Protein AF-A0A662TWE5-F1 (afdb_monomer_lite)

Foldseek 3Di:
DDDDDDPDPPPPVVVVVVVVVVVVVVVVVVVVVVVVVVVVVVVLVVLQVVLCVLCVVQQHRLVLLLVLLVLLLPADPDDDDPLADDPVNVVVLVVQLVPDPDPVSNVVSVNVNSNNSNSPSLVVNQVRLLSTPLPRHDQRDPPDLSSQLVNQQSVVCVVVVGGDSLSNVVSSDVDHPPDDDDWDFDDDPPLVVVVVVCCVVPVDDDPVRSVVVCVVVVRTDD

Sequence (222 aa):
MERNMDMGEEVDIEKVAKEVAELEATIQRMQKLIEKREQLMNKIKEAEEKAKQSFKEAGIDVDEIAEYLESIKKMPATVMMPNKASEEMMNLLSEAVNKAVDAEVSKFFRDIMECITRNEHINKIVEVFNQADLNRVEKLPESSEKYVMINKLVQRAKAHDYLTREDVELAIHVKAPTKKVAKRVRRSTGGVAMVRQLLKERGSITYEEVIDELVANDIAED

Structure (mmCIF, N/CA/C/O backbone):
data_AF-A0A662TWE5-F1
#
_entry.id   AF-A0A662TWE5-F1
#
loop_
_atom_site.group_PDB
_atom_site.id
_atom_site.type_symbol
_atom_site.label_atom_id
_atom_site.label_alt_id
_atom_site.label_comp_id
_atom_site.label_asym_id
_atom_site.label_entity_id
_atom_site.label_seq_id
_atom_site.pdbx_PDB_ins_code
_atom_site.Cartn_x
_atom_site.Cartn_y
_atom_site.Cartn_z
_atom_site.occupancy
_atom_site.B_iso_or_equiv
_atom_site.auth_seq_id
_atom_site.auth_comp_id
_atom_site.auth_asym_id
_atom_site.auth_atom_id
_atom_site.pdbx_PDB_model_num
ATOM 1 N N . MET A 1 1 ? 80.356 -10.356 -6.727 1.00 50.97 1 MET A N 1
ATOM 2 C CA . MET A 1 1 ? 79.395 -9.397 -6.145 1.00 50.97 1 MET A CA 1
ATOM 3 C C . MET A 1 1 ? 78.950 -8.496 -7.273 1.00 50.97 1 MET A C 1
ATOM 5 O O . MET A 1 1 ? 79.842 -7.931 -7.874 1.00 50.97 1 MET A O 1
ATOM 9 N N . GLU A 1 2 ? 77.645 -8.456 -7.555 1.00 42.09 2 GLU A N 1
ATOM 10 C CA . GLU A 1 2 ? 76.870 -7.464 -8.346 1.00 42.09 2 GLU A CA 1
ATOM 11 C C . GLU A 1 2 ? 75.591 -8.201 -8.792 1.00 42.09 2 GLU A C 1
ATOM 13 O O . GLU A 1 2 ? 75.614 -8.993 -9.723 1.00 42.09 2 GLU A O 1
ATOM 18 N N . ARG A 1 3 ? 74.626 -8.393 -7.883 1.00 46.97 3 ARG A N 1
ATOM 19 C CA . ARG A 1 3 ? 73.446 -7.543 -7.622 1.00 46.97 3 ARG A CA 1
ATOM 20 C C . ARG A 1 3 ? 72.601 -7.268 -8.871 1.00 46.97 3 ARG A C 1
ATOM 22 O O . ARG A 1 3 ? 72.882 -6.346 -9.621 1.00 46.97 3 ARG A O 1
ATOM 29 N N . ASN A 1 4 ? 71.541 -8.074 -8.984 1.00 56.56 4 ASN A N 1
ATOM 30 C CA . ASN A 1 4 ? 70.172 -7.721 -9.363 1.00 56.56 4 ASN A CA 1
ATOM 31 C C . ASN A 1 4 ? 70.005 -6.341 -10.012 1.00 56.56 4 ASN A C 1
ATOM 33 O O . ASN A 1 4 ? 69.965 -5.333 -9.307 1.00 56.56 4 ASN A O 1
ATOM 37 N N . MET A 1 5 ? 69.785 -6.329 -11.324 1.00 50.09 5 MET A N 1
ATOM 38 C CA . MET A 1 5 ? 68.969 -5.299 -11.956 1.00 50.09 5 MET A CA 1
ATOM 39 C C . MET A 1 5 ? 67.638 -5.936 -12.342 1.00 50.09 5 MET A C 1
ATOM 41 O O . MET A 1 5 ? 67.539 -6.703 -13.293 1.00 50.09 5 MET A O 1
ATOM 45 N N . ASP A 1 6 ? 66.689 -5.706 -11.442 1.00 55.41 6 ASP A N 1
ATOM 46 C CA . ASP A 1 6 ? 65.271 -5.445 -11.672 1.00 55.41 6 ASP A CA 1
ATOM 47 C C . ASP A 1 6 ? 64.819 -5.588 -13.138 1.00 55.41 6 ASP A C 1
ATOM 49 O O . ASP A 1 6 ? 64.948 -4.670 -13.950 1.00 55.41 6 ASP A O 1
ATOM 53 N N . MET A 1 7 ? 64.290 -6.766 -13.476 1.00 47.91 7 MET A N 1
ATOM 54 C CA . MET A 1 7 ? 63.456 -6.948 -14.661 1.00 47.91 7 MET A CA 1
ATOM 55 C C . MET A 1 7 ? 62.122 -6.281 -14.339 1.00 47.91 7 MET A C 1
ATOM 57 O O . MET A 1 7 ? 61.221 -6.925 -13.801 1.00 47.91 7 MET A O 1
ATOM 61 N N . GLY A 1 8 ? 62.027 -4.978 -14.610 1.00 48.97 8 GLY A N 1
ATOM 62 C CA . GLY A 1 8 ? 60.737 -4.309 -14.683 1.00 48.97 8 GLY A CA 1
ATOM 63 C C . GLY A 1 8 ? 59.836 -5.136 -15.593 1.00 48.97 8 GLY A C 1
ATOM 64 O O . GLY A 1 8 ? 60.254 -5.493 -16.693 1.00 48.97 8 GLY A O 1
ATOM 65 N N . GLU A 1 9 ? 58.658 -5.515 -15.096 1.00 54.53 9 GLU A N 1
ATOM 66 C CA . GLU A 1 9 ? 57.655 -6.233 -15.877 1.00 54.53 9 GLU A CA 1
ATOM 67 C C . GLU A 1 9 ? 57.491 -5.519 -17.225 1.00 54.53 9 GLU A C 1
ATOM 69 O O . GLU A 1 9 ? 57.008 -4.386 -17.278 1.00 54.53 9 GLU A O 1
ATOM 74 N N . GLU A 1 10 ? 57.938 -6.151 -18.316 1.00 55.34 10 GLU A N 1
ATOM 75 C CA . GLU A 1 10 ? 57.604 -5.704 -19.663 1.00 55.34 10 GLU A CA 1
ATOM 76 C C . GLU A 1 10 ? 56.094 -5.861 -19.800 1.00 55.34 10 GLU A C 1
ATOM 78 O O . GLU A 1 10 ? 55.563 -6.944 -20.053 1.00 55.34 10 GLU A O 1
ATOM 83 N N . VAL A 1 11 ? 55.393 -4.761 -19.539 1.00 61.12 11 VAL A N 1
ATOM 84 C CA . VAL A 1 11 ? 53.964 -4.638 -19.761 1.00 61.12 11 VAL A CA 1
ATOM 85 C C . VAL A 1 11 ? 53.731 -4.915 -21.238 1.00 61.12 11 VAL A C 1
ATOM 87 O O . VAL A 1 11 ? 54.124 -4.135 -22.104 1.00 61.12 11 VAL A O 1
ATOM 90 N N . ASP A 1 12 ? 53.119 -6.059 -21.513 1.00 76.62 12 ASP A N 1
ATOM 91 C CA . ASP A 1 12 ? 52.764 -6.507 -22.850 1.00 76.62 12 ASP A CA 1
ATOM 92 C C . ASP A 1 12 ? 51.698 -5.551 -23.414 1.00 76.62 12 ASP A C 1
ATOM 94 O O . ASP A 1 12 ? 50.498 -5.695 -23.164 1.00 76.62 12 ASP A O 1
ATOM 98 N N . ILE A 1 13 ? 52.160 -4.504 -24.109 1.00 75.75 13 ILE A N 1
ATOM 99 C CA . ILE A 1 13 ? 51.352 -3.376 -24.607 1.00 75.75 13 ILE A CA 1
ATOM 100 C C . ILE A 1 13 ? 50.151 -3.878 -25.418 1.00 75.75 13 ILE A C 1
ATOM 102 O O . ILE A 1 13 ? 49.080 -3.274 -25.387 1.00 75.75 13 ILE A O 1
ATOM 106 N N . GLU A 1 14 ? 50.301 -5.005 -26.114 1.00 73.81 14 GLU A N 1
ATOM 107 C CA . GLU A 1 14 ? 49.251 -5.598 -26.936 1.00 73.81 14 GLU A CA 1
ATOM 108 C C . GLU A 1 14 ? 48.152 -6.272 -26.097 1.00 73.81 14 GLU A C 1
ATOM 110 O O . GLU A 1 14 ? 46.972 -6.205 -26.455 1.00 73.81 14 GLU A O 1
ATOM 115 N N . LYS A 1 15 ? 48.504 -6.868 -24.949 1.00 80.50 15 LYS A N 1
ATOM 116 C CA . LYS A 1 15 ? 47.518 -7.361 -23.972 1.00 80.50 15 LYS A CA 1
ATOM 117 C C . LYS A 1 15 ? 46.787 -6.207 -23.303 1.00 80.50 15 LYS A C 1
ATOM 119 O O . LYS A 1 15 ? 45.561 -6.228 -23.265 1.00 80.50 15 LYS A O 1
ATOM 124 N N . VAL A 1 16 ? 47.511 -5.168 -22.885 1.00 80.31 16 VAL A N 1
ATOM 125 C CA . VAL A 1 16 ? 46.898 -3.972 -22.286 1.00 80.31 16 VAL A CA 1
ATOM 126 C C . VAL A 1 16 ? 45.957 -3.280 -23.273 1.00 80.31 16 VAL A C 1
ATOM 128 O O . VAL A 1 16 ? 44.850 -2.906 -22.903 1.00 80.31 16 VAL A O 1
ATOM 131 N N . ALA A 1 17 ? 46.330 -3.161 -24.550 1.00 82.19 17 ALA A N 1
ATOM 132 C CA . ALA A 1 17 ? 45.463 -2.573 -25.572 1.00 82.19 17 ALA A CA 1
ATOM 133 C C . ALA A 1 17 ? 44.178 -3.389 -25.808 1.00 82.19 17 ALA A C 1
ATOM 135 O O . ALA A 1 17 ? 43.106 -2.807 -25.989 1.00 82.19 17 ALA A O 1
ATOM 136 N N . LYS A 1 18 ? 44.257 -4.727 -25.776 1.00 86.06 18 LYS A N 1
ATOM 137 C CA . LYS A 1 18 ? 43.073 -5.600 -25.860 1.00 86.06 18 LYS A CA 1
ATOM 138 C C . LYS A 1 18 ? 42.175 -5.454 -24.637 1.00 86.06 18 LYS A C 1
ATOM 140 O O . LYS A 1 18 ? 40.970 -5.288 -24.801 1.00 86.06 18 LYS A O 1
ATOM 145 N N . GLU A 1 19 ? 42.752 -5.444 -23.439 1.00 84.25 19 GLU A N 1
ATOM 146 C CA . GLU A 1 19 ? 42.008 -5.239 -22.193 1.00 84.25 19 GLU A CA 1
ATOM 147 C C . GLU A 1 19 ? 41.318 -3.865 -22.162 1.00 84.25 19 GLU A C 1
ATOM 149 O O . GLU A 1 19 ? 40.150 -3.770 -21.788 1.00 84.25 19 GLU A O 1
ATOM 154 N N . VAL A 1 20 ? 41.981 -2.804 -22.637 1.00 87.00 20 VAL A N 1
ATOM 155 C CA . VAL A 1 20 ? 41.376 -1.467 -22.773 1.00 87.00 20 VAL A CA 1
ATOM 156 C C . VAL A 1 20 ? 40.206 -1.483 -23.761 1.00 87.00 20 VAL A C 1
ATOM 158 O O . VAL A 1 20 ? 39.136 -0.973 -23.434 1.00 87.00 20 VAL A O 1
ATOM 161 N N . ALA A 1 21 ? 40.349 -2.119 -24.927 1.00 87.25 21 ALA A N 1
ATOM 162 C CA . ALA A 1 21 ? 39.264 -2.222 -25.908 1.00 87.25 21 ALA A CA 1
ATOM 163 C C . ALA A 1 21 ? 38.057 -3.026 -25.377 1.00 87.25 21 ALA A C 1
ATOM 165 O O . ALA A 1 21 ? 36.900 -2.681 -25.636 1.00 87.25 21 ALA A O 1
ATOM 166 N N . GLU A 1 22 ? 38.304 -4.086 -24.605 1.00 88.69 22 GLU A N 1
ATOM 167 C CA . GLU A 1 22 ? 37.257 -4.866 -23.937 1.00 88.69 22 GLU A CA 1
ATOM 168 C C . GLU A 1 22 ? 36.546 -4.059 -22.840 1.00 88.69 22 GLU A C 1
ATOM 170 O O . GLU A 1 22 ? 35.312 -4.106 -22.730 1.00 88.69 22 GLU A O 1
ATOM 175 N N . LEU A 1 23 ? 37.293 -3.271 -22.062 1.00 89.81 23 LEU A N 1
ATOM 176 C CA . LEU A 1 23 ? 36.740 -2.353 -21.065 1.00 89.81 23 LEU A CA 1
ATOM 177 C C . LEU A 1 23 ? 35.893 -1.257 -21.722 1.00 89.81 23 LEU A C 1
ATOM 179 O O . LEU A 1 23 ? 34.769 -1.020 -21.281 1.00 89.81 23 LEU A O 1
ATOM 183 N N . GLU A 1 24 ? 36.357 -0.647 -22.811 1.00 90.62 24 GLU A N 1
ATOM 184 C CA . GLU A 1 24 ? 35.599 0.353 -23.574 1.00 90.62 24 GLU A CA 1
ATOM 185 C C . GLU A 1 24 ? 34.299 -0.224 -24.148 1.00 90.62 24 GLU A C 1
ATOM 187 O O . GLU A 1 24 ? 33.228 0.377 -24.012 1.00 90.62 24 GLU A O 1
ATOM 192 N N . ALA A 1 25 ? 34.348 -1.430 -24.724 1.00 91.69 25 ALA A N 1
ATOM 193 C CA . ALA A 1 25 ? 33.156 -2.123 -25.207 1.00 91.69 25 ALA A CA 1
ATOM 194 C C . ALA A 1 25 ? 32.169 -2.426 -24.067 1.00 91.69 25 ALA A C 1
ATOM 196 O O . ALA A 1 25 ? 30.949 -2.324 -24.241 1.00 91.69 25 ALA A O 1
ATOM 197 N N . THR A 1 26 ? 32.682 -2.772 -22.886 1.00 91.50 26 THR A N 1
ATOM 198 C CA . THR A 1 26 ? 31.867 -3.003 -21.690 1.00 91.50 26 THR A CA 1
ATOM 199 C C . THR A 1 26 ? 31.227 -1.703 -21.202 1.00 91.50 26 THR A C 1
ATOM 201 O O . THR A 1 26 ? 30.025 -1.688 -20.938 1.00 91.50 26 THR A O 1
ATOM 204 N N . ILE A 1 27 ? 31.969 -0.593 -21.172 1.00 92.12 27 ILE A N 1
ATOM 205 C CA . ILE A 1 27 ? 31.454 0.738 -20.817 1.00 92.12 27 ILE A CA 1
ATOM 206 C C . ILE A 1 27 ? 30.328 1.154 -21.769 1.00 92.12 27 ILE A C 1
ATOM 208 O O . ILE A 1 27 ? 29.260 1.552 -21.307 1.00 92.12 27 ILE A O 1
ATOM 212 N N . GLN A 1 28 ? 30.495 0.981 -23.083 1.00 92.75 28 GLN A N 1
ATOM 213 C CA . GLN A 1 28 ? 29.437 1.284 -24.057 1.00 92.75 28 GLN A CA 1
ATOM 214 C C . GLN A 1 28 ? 28.182 0.422 -23.852 1.00 92.75 28 GLN A C 1
ATOM 216 O O . GLN A 1 28 ? 27.054 0.902 -23.998 1.00 92.75 28 GLN A O 1
ATOM 221 N N . ARG A 1 29 ? 28.344 -0.861 -23.496 1.00 92.81 29 ARG A N 1
ATOM 222 C CA . ARG A 1 29 ? 27.208 -1.727 -23.134 1.00 92.81 29 ARG A CA 1
ATOM 223 C C . ARG A 1 29 ? 26.514 -1.227 -21.868 1.00 92.81 29 ARG A C 1
ATOM 225 O O . ARG A 1 29 ? 25.286 -1.182 -21.850 1.00 92.81 29 ARG A O 1
ATOM 232 N N . MET A 1 30 ? 27.269 -0.822 -20.844 1.00 92.88 30 MET A N 1
ATOM 233 C CA . MET A 1 30 ? 26.706 -0.257 -19.614 1.00 92.88 30 MET A CA 1
ATOM 234 C C . MET A 1 30 ? 25.960 1.055 -19.880 1.00 92.88 30 MET A C 1
ATOM 236 O O . MET A 1 30 ? 24.846 1.213 -19.393 1.00 92.88 30 MET A O 1
ATOM 240 N N . GLN A 1 31 ? 26.501 1.951 -20.709 1.00 92.94 31 GLN A N 1
ATOM 241 C CA . GLN A 1 31 ? 25.833 3.199 -21.101 1.00 92.94 31 GLN A CA 1
ATOM 242 C C . GLN A 1 31 ? 24.482 2.933 -21.776 1.00 92.94 31 GLN A C 1
ATOM 244 O O . GLN A 1 31 ? 23.466 3.480 -21.355 1.00 92.94 31 GLN A O 1
ATOM 249 N N . LYS A 1 32 ? 24.425 1.994 -22.730 1.00 94.00 32 LYS A N 1
ATOM 250 C CA . LYS A 1 32 ? 23.156 1.584 -23.362 1.00 94.00 32 LYS A CA 1
ATOM 251 C C . LYS A 1 32 ? 22.157 0.990 -22.366 1.00 94.00 32 LYS A C 1
ATOM 253 O O . LYS A 1 32 ? 20.949 1.128 -22.551 1.00 94.00 32 LYS A O 1
ATOM 258 N N . LEU A 1 33 ? 22.628 0.287 -21.335 1.00 92.31 33 LEU A N 1
ATOM 259 C CA . LEU A 1 33 ? 21.761 -0.237 -20.274 1.00 92.31 33 LEU A CA 1
ATOM 260 C C . LEU A 1 33 ? 21.233 0.879 -19.367 1.00 92.31 33 LEU A C 1
ATOM 262 O O . LEU A 1 33 ? 20.071 0.818 -18.969 1.00 92.31 33 LEU A O 1
ATOM 266 N N . ILE A 1 34 ? 22.046 1.896 -19.077 1.00 91.94 34 ILE A N 1
ATOM 267 C CA . ILE A 1 34 ? 21.636 3.075 -18.305 1.00 91.94 34 ILE A CA 1
ATOM 268 C C . ILE A 1 34 ? 20.558 3.854 -19.064 1.00 91.94 34 ILE A C 1
ATOM 270 O O . ILE A 1 34 ? 19.487 4.077 -18.508 1.00 91.94 34 ILE A O 1
ATOM 274 N N . GLU A 1 35 ? 20.767 4.152 -20.347 1.00 93.12 35 GLU A N 1
ATOM 275 C CA . GLU A 1 35 ? 19.765 4.832 -21.184 1.00 93.12 35 GLU A CA 1
ATOM 276 C C . GLU A 1 35 ? 18.445 4.050 -21.241 1.00 93.12 35 GLU A C 1
ATOM 278 O O . GLU A 1 35 ? 17.361 4.606 -21.057 1.00 93.12 35 GLU A O 1
ATOM 283 N N . LYS A 1 36 ? 18.515 2.725 -21.436 1.00 91.50 36 LYS A N 1
ATOM 284 C CA . LYS A 1 36 ? 17.323 1.863 -21.403 1.00 91.50 36 LYS A CA 1
ATOM 285 C C . LYS A 1 36 ? 16.629 1.898 -20.044 1.00 91.50 36 LYS A C 1
ATOM 287 O O . LYS A 1 36 ? 15.400 1.911 -19.992 1.00 91.50 36 LYS A O 1
ATOM 292 N N . ARG A 1 37 ? 17.390 1.908 -18.947 1.00 89.75 37 ARG A N 1
ATOM 293 C CA . ARG A 1 37 ? 16.842 2.011 -17.591 1.00 89.75 37 ARG A CA 1
ATOM 294 C C . ARG A 1 37 ? 16.129 3.346 -17.391 1.00 89.75 37 ARG A C 1
ATOM 296 O O . ARG A 1 37 ? 15.025 3.344 -16.860 1.00 89.75 37 ARG A O 1
ATOM 303 N N . GLU A 1 38 ? 16.706 4.457 -17.835 1.00 92.69 38 GLU A N 1
ATOM 304 C CA . GLU A 1 38 ? 16.078 5.782 -17.752 1.00 92.69 38 GLU A CA 1
ATOM 305 C C . GLU A 1 38 ? 14.777 5.853 -18.555 1.00 92.69 38 GLU A C 1
ATOM 307 O O . GLU A 1 38 ? 13.752 6.304 -18.042 1.00 92.69 38 GLU A O 1
ATOM 312 N N . GLN A 1 39 ? 14.768 5.316 -19.778 1.00 92.12 39 GLN A N 1
ATOM 313 C CA . GLN A 1 39 ? 13.553 5.229 -20.593 1.00 92.12 39 GLN A CA 1
ATOM 314 C C . GLN A 1 39 ? 12.455 4.405 -19.912 1.00 92.12 39 GLN A C 1
ATOM 316 O O . GLN A 1 39 ? 11.285 4.789 -19.936 1.00 92.12 39 GLN A O 1
ATOM 321 N N . LEU A 1 40 ? 12.813 3.276 -19.294 1.00 89.38 40 LEU A N 1
ATOM 322 C CA . LEU A 1 40 ? 11.866 2.459 -18.534 1.00 89.38 40 LEU A CA 1
ATOM 323 C C . LEU A 1 40 ? 11.346 3.199 -17.298 1.00 89.38 40 LEU A C 1
ATOM 325 O O . LEU A 1 40 ? 10.149 3.148 -17.033 1.00 89.38 40 LEU A O 1
ATOM 329 N N . MET A 1 41 ? 12.206 3.925 -16.581 1.00 88.31 41 MET A N 1
ATOM 330 C CA . MET A 1 41 ? 11.799 4.729 -15.426 1.00 88.31 41 MET A CA 1
ATOM 331 C C . MET A 1 41 ? 10.797 5.818 -15.812 1.00 88.31 41 MET A C 1
ATOM 333 O O . MET A 1 41 ? 9.812 6.004 -15.102 1.00 88.31 41 MET A O 1
ATOM 337 N N . ASN A 1 42 ? 10.997 6.498 -16.943 1.00 91.44 42 ASN A N 1
ATOM 338 C CA . ASN A 1 42 ? 10.050 7.506 -17.423 1.00 91.44 42 ASN A CA 1
ATOM 339 C C . ASN A 1 42 ? 8.699 6.881 -17.791 1.00 91.44 42 ASN A C 1
ATOM 341 O O . ASN A 1 42 ? 7.663 7.376 -17.359 1.00 91.44 42 ASN A O 1
ATOM 345 N N . LYS A 1 43 ? 8.701 5.733 -18.481 1.00 91.06 43 LYS A N 1
ATOM 346 C CA . LYS A 1 43 ? 7.464 4.993 -18.787 1.00 91.06 43 LYS A CA 1
ATOM 347 C C . LYS A 1 43 ? 6.716 4.544 -17.531 1.00 91.06 43 LYS A C 1
ATOM 349 O O . LYS A 1 43 ? 5.491 4.593 -17.507 1.00 91.06 43 LYS A O 1
ATOM 354 N N . ILE A 1 44 ? 7.436 4.105 -16.496 1.00 89.44 44 ILE A N 1
ATOM 355 C CA . ILE A 1 44 ? 6.831 3.723 -15.213 1.00 89.44 44 ILE A CA 1
ATOM 356 C C . ILE A 1 44 ? 6.202 4.942 -14.537 1.00 89.44 44 ILE A C 1
ATOM 358 O O . ILE A 1 44 ? 5.077 4.828 -14.068 1.00 89.44 44 ILE A O 1
ATOM 362 N N . LYS A 1 45 ? 6.881 6.096 -14.525 1.00 89.62 45 LYS A N 1
ATOM 363 C CA . LYS A 1 45 ? 6.340 7.337 -13.950 1.00 89.62 45 LYS A CA 1
ATOM 364 C C . LYS A 1 45 ? 5.071 7.798 -14.662 1.00 89.62 45 LYS A C 1
ATOM 366 O O . LYS A 1 45 ? 4.081 8.079 -14.003 1.00 89.62 45 LYS A O 1
ATOM 371 N N . GLU A 1 46 ? 5.068 7.805 -15.992 1.00 90.94 46 GLU A N 1
ATOM 372 C CA . GLU A 1 46 ? 3.876 8.165 -16.769 1.00 90.94 46 GLU A CA 1
ATOM 373 C C . GLU A 1 46 ? 2.705 7.207 -16.503 1.00 90.94 46 GLU A C 1
ATOM 375 O O . GLU A 1 46 ? 1.559 7.638 -16.384 1.00 90.94 46 GLU A O 1
ATOM 380 N N . ALA A 1 47 ? 2.978 5.902 -16.402 1.00 89.44 47 ALA A N 1
ATOM 381 C CA . ALA A 1 47 ? 1.964 4.911 -16.052 1.00 89.44 47 ALA A CA 1
ATOM 382 C C . ALA A 1 47 ? 1.461 5.086 -14.610 1.00 89.44 47 ALA A C 1
ATOM 384 O O . ALA A 1 47 ? 0.275 4.920 -14.347 1.00 89.44 47 ALA A O 1
ATOM 385 N N . GLU A 1 48 ? 2.349 5.440 -13.680 1.00 90.25 48 GLU A N 1
ATOM 386 C CA . GLU A 1 48 ? 2.007 5.723 -12.289 1.00 90.25 48 GLU A CA 1
ATOM 387 C C . GLU A 1 48 ? 1.094 6.944 -12.173 1.00 90.25 48 GLU A C 1
ATOM 389 O O . GLU A 1 48 ? 0.073 6.867 -11.498 1.00 90.25 48 GLU A O 1
ATOM 394 N N . GLU A 1 49 ? 1.414 8.042 -12.859 1.00 92.19 49 GLU A N 1
ATOM 395 C CA . GLU A 1 49 ? 0.595 9.258 -12.856 1.00 92.19 49 GLU A CA 1
ATOM 396 C C . GLU A 1 49 ? -0.794 9.008 -13.447 1.00 92.19 49 GLU A C 1
ATOM 398 O O . GLU A 1 49 ? -1.795 9.382 -12.835 1.00 92.19 49 GLU A O 1
ATOM 403 N N . LYS A 1 50 ? -0.873 8.306 -14.585 1.00 91.88 50 LYS A N 1
ATOM 404 C CA . LYS A 1 50 ? -2.154 7.914 -15.197 1.00 91.88 50 LYS A CA 1
ATOM 405 C C . LYS A 1 50 ? -2.985 7.038 -14.272 1.00 91.88 50 LYS A C 1
ATOM 407 O O . LYS A 1 50 ? -4.163 7.319 -14.052 1.00 91.88 50 LYS A O 1
ATOM 412 N N . ALA A 1 51 ? -2.363 6.022 -13.674 1.00 91.19 51 ALA A N 1
ATOM 413 C CA . ALA A 1 51 ? -3.039 5.161 -12.720 1.00 91.19 51 ALA A CA 1
ATOM 414 C C . ALA A 1 51 ? -3.537 5.979 -11.522 1.00 91.19 51 ALA A C 1
ATOM 416 O O . ALA A 1 51 ? -4.735 5.967 -11.253 1.00 91.19 51 ALA A O 1
ATOM 417 N N . LYS A 1 52 ? -2.683 6.770 -10.859 1.00 91.75 52 LYS A N 1
ATOM 418 C CA . LYS A 1 52 ? -3.087 7.637 -9.737 1.00 91.75 52 LYS A CA 1
ATOM 419 C C . LYS A 1 52 ? -4.242 8.568 -10.099 1.00 91.75 52 LYS A C 1
ATOM 421 O O . LYS A 1 52 ? -5.154 8.738 -9.294 1.00 91.75 52 LYS A O 1
ATOM 426 N N . GLN A 1 53 ? -4.239 9.130 -11.304 1.00 93.56 53 GLN A N 1
ATOM 427 C CA . GLN A 1 53 ? -5.338 9.959 -11.781 1.00 93.56 53 GLN A CA 1
ATOM 428 C C . GLN A 1 53 ? -6.643 9.159 -11.911 1.00 93.56 53 GLN A C 1
ATOM 430 O O . GLN A 1 53 ? -7.671 9.612 -11.413 1.00 93.56 53 GLN A O 1
ATOM 435 N N . SER A 1 54 ? -6.600 7.942 -12.464 1.00 93.31 54 SER A N 1
ATOM 436 C CA . SER A 1 54 ? -7.777 7.060 -12.537 1.00 93.31 54 SER A CA 1
ATOM 437 C C . SER A 1 54 ? -8.325 6.668 -11.155 1.00 93.31 54 SER A C 1
ATOM 439 O O . SER A 1 54 ? -9.537 6.626 -10.956 1.00 93.31 54 SER A O 1
ATOM 441 N N . PHE A 1 55 ? -7.449 6.441 -10.168 1.00 93.25 55 PHE A N 1
ATOM 442 C CA . PHE A 1 55 ? -7.851 6.193 -8.779 1.00 93.25 55 PHE A CA 1
ATOM 443 C C . PHE A 1 55 ? -8.522 7.422 -8.166 1.00 93.25 55 PHE A C 1
ATOM 445 O O . PHE A 1 55 ? -9.573 7.299 -7.540 1.00 93.25 55 PHE A O 1
ATOM 452 N N . LYS A 1 56 ? -7.963 8.614 -8.399 1.00 92.69 56 LYS A N 1
ATOM 453 C CA . LYS A 1 56 ? -8.539 9.871 -7.915 1.00 92.69 56 LYS A CA 1
ATOM 454 C C . LYS A 1 56 ? -9.925 10.124 -8.508 1.00 92.69 56 LYS A C 1
ATOM 456 O O . LYS A 1 56 ? -10.828 10.537 -7.788 1.00 92.69 56 LYS A O 1
ATOM 461 N N . GLU A 1 57 ? -10.113 9.838 -9.795 1.00 91.94 57 GLU A N 1
ATOM 462 C CA . GLU A 1 57 ? -11.418 9.909 -10.468 1.00 91.94 57 GLU A CA 1
ATOM 463 C C . GLU A 1 57 ? -12.424 8.887 -9.920 1.00 91.94 57 GLU A C 1
ATOM 465 O O . GLU A 1 57 ? -13.620 9.166 -9.881 1.00 91.94 57 GLU A O 1
ATOM 470 N N . ALA A 1 58 ? -11.945 7.735 -9.446 1.00 89.75 58 ALA A N 1
ATOM 471 C CA . ALA A 1 58 ? -12.752 6.736 -8.752 1.00 89.75 58 ALA A CA 1
ATOM 472 C C . ALA A 1 58 ? -13.058 7.095 -7.285 1.00 89.75 58 ALA A C 1
ATOM 474 O O . ALA A 1 58 ? -13.805 6.363 -6.642 1.00 89.75 58 ALA A O 1
ATOM 475 N N . GLY A 1 59 ? -12.511 8.196 -6.756 1.00 88.88 59 GLY A N 1
ATOM 476 C CA . GLY A 1 59 ? -12.695 8.620 -5.364 1.00 88.88 59 GLY A CA 1
ATOM 477 C C . GLY A 1 59 ? -11.688 8.026 -4.374 1.00 88.88 59 GLY A C 1
ATOM 478 O O . GLY A 1 59 ? -11.938 8.045 -3.174 1.00 88.88 59 GLY A O 1
ATOM 479 N N . ILE A 1 60 ? -10.557 7.501 -4.854 1.00 92.38 60 ILE A N 1
ATOM 480 C CA . ILE A 1 60 ? -9.502 6.905 -4.024 1.00 92.38 60 ILE A CA 1
ATOM 481 C C . ILE A 1 60 ? -8.249 7.781 -4.064 1.00 92.38 60 ILE A C 1
ATOM 483 O O . ILE A 1 60 ? -7.652 7.982 -5.123 1.00 92.38 60 ILE A O 1
ATOM 487 N N . ASP A 1 61 ? -7.794 8.234 -2.897 1.00 93.00 61 ASP A N 1
ATOM 488 C CA . ASP A 1 61 ? -6.462 8.818 -2.749 1.00 93.00 61 ASP A CA 1
ATOM 489 C C . ASP A 1 61 ? -5.420 7.703 -2.549 1.00 93.00 61 ASP A C 1
ATOM 491 O O . ASP A 1 61 ? -5.352 7.049 -1.508 1.00 93.00 61 ASP A O 1
ATOM 495 N N . VAL A 1 62 ? -4.617 7.446 -3.585 1.00 91.38 62 VAL A N 1
ATOM 496 C CA . VAL A 1 62 ? -3.597 6.384 -3.576 1.00 91.38 62 VAL A CA 1
ATOM 497 C C . VAL A 1 62 ? -2.522 6.635 -2.525 1.00 91.38 62 VAL A C 1
ATOM 499 O O . VAL A 1 62 ? -2.015 5.675 -1.942 1.00 91.38 62 VAL A O 1
ATOM 502 N N . ASP A 1 63 ? -2.150 7.896 -2.308 1.00 91.94 63 ASP A N 1
ATOM 503 C CA . ASP A 1 63 ? -1.072 8.245 -1.391 1.00 91.94 63 ASP A CA 1
ATOM 504 C C . ASP A 1 63 ? -1.559 8.114 0.060 1.00 91.94 63 ASP A C 1
ATOM 506 O O . ASP A 1 63 ? -0.878 7.485 0.869 1.00 91.94 63 ASP A O 1
ATOM 510 N N . GLU A 1 64 ? -2.791 8.535 0.356 1.00 92.81 64 GLU A N 1
ATOM 511 C CA . GLU A 1 64 ? -3.417 8.327 1.670 1.00 92.81 64 GLU A CA 1
ATOM 512 C C . GLU A 1 64 ? -3.600 6.830 1.997 1.00 92.81 64 GLU A C 1
ATOM 514 O O . GLU A 1 64 ? -3.221 6.354 3.070 1.00 92.81 64 GLU A O 1
ATOM 519 N N . ILE A 1 65 ? -4.127 6.039 1.052 1.00 93.06 65 ILE A N 1
ATOM 520 C CA . ILE A 1 65 ? -4.290 4.587 1.236 1.00 93.06 65 ILE A CA 1
ATOM 521 C C . ILE A 1 65 ? -2.934 3.903 1.427 1.00 93.06 65 ILE A C 1
ATOM 523 O O . ILE A 1 65 ? -2.812 2.986 2.243 1.00 93.06 65 ILE A O 1
ATOM 527 N N . ALA A 1 66 ? -1.906 4.331 0.692 1.00 91.44 66 ALA A N 1
ATOM 528 C CA . ALA A 1 66 ? -0.555 3.821 0.869 1.00 91.44 66 ALA A CA 1
ATOM 529 C C . ALA A 1 66 ? -0.012 4.096 2.277 1.00 91.44 66 ALA A C 1
ATOM 531 O O . ALA A 1 66 ? 0.567 3.192 2.882 1.00 91.44 66 ALA A O 1
ATOM 532 N N . GLU A 1 67 ? -0.222 5.299 2.812 1.00 91.81 67 GLU A N 1
ATOM 533 C CA . GLU A 1 67 ? 0.173 5.653 4.178 1.00 91.81 67 GLU A CA 1
ATOM 534 C C . GLU A 1 67 ? -0.548 4.789 5.218 1.00 91.81 67 GLU A C 1
ATOM 536 O O . GLU A 1 67 ? 0.090 4.253 6.132 1.00 91.81 67 GLU A O 1
ATOM 541 N N . TYR A 1 68 ? -1.855 4.565 5.049 1.00 90.19 68 TYR A N 1
ATOM 542 C CA . TYR A 1 68 ? -2.615 3.661 5.913 1.00 90.19 68 TYR A CA 1
ATOM 543 C C . TYR A 1 68 ? -2.071 2.233 5.866 1.00 90.19 68 TYR A C 1
ATOM 545 O O . TYR A 1 68 ? -1.841 1.635 6.919 1.00 90.19 68 TYR A O 1
ATOM 553 N N . LEU A 1 69 ? -1.797 1.692 4.677 1.00 88.19 69 LEU A N 1
ATOM 554 C CA . LEU A 1 69 ? -1.237 0.347 4.514 1.00 88.19 69 LEU A CA 1
ATOM 555 C C . LEU A 1 69 ? 0.154 0.211 5.149 1.00 88.19 69 LEU A C 1
ATOM 557 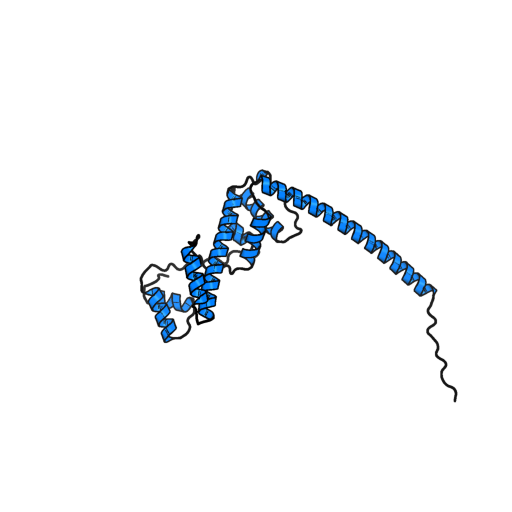O O . LEU A 1 69 ? 0.429 -0.777 5.833 1.00 88.19 69 LEU A O 1
ATOM 561 N N . GLU A 1 70 ? 1.029 1.201 4.967 1.00 87.00 70 GLU A N 1
ATOM 562 C CA . GLU A 1 70 ? 2.358 1.210 5.586 1.00 87.00 70 GLU A CA 1
ATOM 563 C C . GLU A 1 70 ? 2.291 1.317 7.111 1.00 87.00 70 GLU A C 1
ATOM 565 O O . GLU A 1 70 ? 3.071 0.667 7.812 1.00 87.00 70 GLU A O 1
ATOM 570 N N . SER A 1 71 ? 1.358 2.116 7.629 1.00 84.38 71 SER A N 1
ATOM 571 C CA . SER A 1 71 ? 1.107 2.250 9.061 1.00 84.38 71 SER A CA 1
ATOM 572 C C . SER A 1 71 ? 0.618 0.930 9.664 1.00 84.38 71 SER A C 1
ATOM 574 O O . SER A 1 71 ? 1.214 0.431 10.620 1.00 84.38 71 SER A O 1
ATOM 576 N N . ILE A 1 72 ? -0.379 0.293 9.038 1.00 83.19 72 ILE A N 1
ATOM 577 C CA . ILE A 1 72 ? -0.905 -1.009 9.466 1.00 83.19 72 ILE A CA 1
ATOM 578 C C . ILE A 1 72 ? 0.210 -2.065 9.475 1.00 83.19 72 ILE A C 1
ATOM 580 O O . ILE A 1 72 ? 0.321 -2.828 10.429 1.00 83.19 72 ILE A O 1
ATOM 584 N N . LYS A 1 73 ? 1.092 -2.097 8.467 1.00 80.38 73 LYS A N 1
ATOM 585 C CA . LYS A 1 73 ? 2.201 -3.068 8.400 1.00 80.38 73 LYS A CA 1
ATOM 586 C C . LYS A 1 73 ? 3.162 -2.985 9.595 1.00 80.38 73 LYS A C 1
ATOM 588 O O . LYS A 1 73 ? 3.768 -3.995 9.948 1.00 80.38 73 LYS A O 1
ATOM 593 N N . LYS A 1 74 ? 3.318 -1.803 10.198 1.00 79.25 74 LYS A N 1
ATOM 594 C CA . LYS A 1 74 ? 4.227 -1.564 11.332 1.00 79.25 74 LYS A CA 1
ATOM 595 C C . LYS A 1 74 ? 3.585 -1.859 12.691 1.00 79.25 74 LYS A C 1
ATOM 597 O O . LYS A 1 74 ? 4.317 -2.054 13.654 1.00 79.25 74 LYS A O 1
ATOM 602 N N . MET A 1 75 ? 2.255 -1.898 12.766 1.00 72.88 75 MET A N 1
ATOM 603 C CA . MET A 1 75 ? 1.504 -2.089 14.010 1.00 72.88 75 MET A CA 1
ATOM 604 C C . MET A 1 75 ? 1.206 -3.575 14.264 1.00 72.88 75 MET A C 1
ATOM 606 O O . MET A 1 75 ? 0.935 -4.313 13.311 1.00 72.88 75 MET A O 1
ATOM 610 N N . PRO A 1 76 ? 1.203 -4.041 15.525 1.00 63.09 76 PRO A N 1
ATOM 611 C CA . PRO A 1 76 ? 0.866 -5.423 15.851 1.00 63.09 76 PRO A CA 1
ATOM 612 C C . PRO A 1 76 ? -0.573 -5.771 15.430 1.00 63.09 76 PRO A C 1
ATOM 614 O O . PRO A 1 76 ? -1.491 -4.962 15.547 1.00 63.09 76 PRO A O 1
ATOM 617 N N . ALA A 1 77 ? -0.783 -6.994 14.932 1.00 55.84 77 ALA A N 1
ATOM 618 C CA . ALA A 1 77 ? -2.082 -7.476 14.439 1.00 55.84 77 ALA A CA 1
ATOM 619 C C . ALA A 1 77 ? -3.056 -7.915 15.559 1.00 55.84 77 ALA A C 1
ATOM 621 O O . ALA A 1 77 ? -4.091 -8.527 15.293 1.00 55.84 77 ALA A O 1
ATOM 622 N N . THR A 1 78 ? -2.718 -7.666 16.824 1.00 48.16 78 THR A N 1
ATOM 623 C CA . THR A 1 78 ? -3.361 -8.308 17.976 1.00 48.16 78 THR A CA 1
ATOM 624 C C . THR A 1 78 ? -4.442 -7.466 18.654 1.00 48.16 78 THR A C 1
ATOM 626 O O . THR A 1 78 ? -4.263 -6.294 18.926 1.00 48.16 78 THR A O 1
ATOM 629 N N . VAL A 1 79 ? -5.522 -8.161 19.027 1.00 40.75 79 VAL A N 1
ATOM 630 C CA . VAL A 1 79 ? -6.681 -7.760 19.849 1.00 40.75 79 VAL A CA 1
ATOM 631 C C . VAL A 1 79 ? -7.708 -6.844 19.165 1.00 40.75 79 VAL A C 1
ATOM 633 O O . VAL A 1 79 ? -7.468 -5.690 18.824 1.00 40.75 79 VAL A O 1
ATOM 636 N N . MET A 1 80 ? -8.925 -7.385 19.010 1.00 43.12 80 MET A N 1
ATOM 637 C CA . MET A 1 80 ? -10.111 -6.637 18.589 1.00 43.12 80 MET A CA 1
ATOM 638 C C . MET A 1 80 ? -10.444 -5.565 19.634 1.00 43.12 80 MET A C 1
ATOM 640 O O . MET A 1 80 ? -11.093 -5.839 20.641 1.00 43.12 80 MET A O 1
ATOM 644 N N . MET A 1 81 ? -9.992 -4.344 19.375 1.00 44.31 81 MET A N 1
ATOM 645 C CA . MET A 1 81 ? -10.393 -3.130 20.084 1.00 44.31 81 MET A CA 1
ATOM 646 C C . MET A 1 81 ? -11.658 -2.531 19.434 1.00 44.31 81 MET A C 1
ATOM 648 O O . MET A 1 81 ? -11.956 -2.852 18.279 1.00 44.31 81 MET A O 1
ATOM 652 N N . PRO A 1 82 ? -12.436 -1.686 20.141 1.00 43.22 82 PRO A N 1
ATOM 653 C CA . PRO A 1 82 ? -13.597 -1.017 19.562 1.00 43.22 82 PRO A CA 1
ATOM 654 C C . PRO A 1 82 ? -13.241 -0.298 18.250 1.00 43.22 82 PRO A C 1
ATOM 656 O O . PRO A 1 82 ? -12.207 0.353 18.155 1.00 43.22 82 PRO A O 1
ATOM 659 N N . ASN A 1 83 ? -14.116 -0.410 17.242 1.00 46.38 83 ASN A N 1
ATOM 660 C CA . ASN A 1 83 ? -13.891 0.079 15.869 1.00 46.38 83 ASN A CA 1
ATOM 661 C C . ASN A 1 83 ? -13.649 1.595 15.745 1.00 46.38 83 ASN A C 1
ATOM 663 O O . ASN A 1 83 ? -13.217 2.047 14.685 1.00 46.38 83 ASN A O 1
ATOM 667 N N . LYS A 1 84 ? -13.988 2.360 16.785 1.00 50.16 84 LYS A N 1
ATOM 668 C CA . LYS A 1 84 ? -13.758 3.798 16.908 1.00 50.16 84 LYS A CA 1
ATOM 669 C C . LYS A 1 84 ? -13.387 4.079 18.357 1.00 50.16 84 LYS A C 1
ATOM 671 O O . LYS A 1 84 ? -14.181 3.759 19.246 1.00 50.16 84 LYS A O 1
ATOM 676 N N . ALA A 1 85 ? -12.217 4.656 18.596 1.00 56.53 85 ALA A N 1
ATOM 677 C CA . ALA A 1 85 ? -11.966 5.304 19.873 1.00 56.53 85 ALA A CA 1
ATOM 678 C C . ALA A 1 85 ? -12.548 6.716 19.807 1.00 56.53 85 ALA A C 1
ATOM 680 O O . ALA A 1 85 ? -12.417 7.405 18.797 1.00 56.53 85 ALA A O 1
ATOM 681 N N . SER A 1 86 ? -13.233 7.151 20.863 1.00 62.72 86 SER A N 1
ATOM 682 C CA . SER A 1 86 ? -13.529 8.575 20.990 1.00 62.72 86 SER A CA 1
ATOM 683 C C . SER A 1 86 ? -12.219 9.338 21.185 1.00 62.72 86 SER A C 1
ATOM 685 O O . SER A 1 86 ? -11.251 8.804 21.730 1.00 62.72 86 SER A O 1
ATOM 687 N N . GLU A 1 87 ? -12.194 10.605 20.783 1.00 64.06 87 GLU A N 1
ATOM 688 C CA . GLU A 1 87 ? -11.058 11.496 21.045 1.00 64.06 87 GLU A CA 1
ATOM 689 C C . GLU A 1 87 ? -10.728 11.538 22.549 1.00 64.06 87 GLU A C 1
ATOM 691 O O . GLU A 1 87 ? -9.571 11.457 22.952 1.00 64.06 87 GLU A O 1
ATOM 696 N N . GLU A 1 88 ? -11.762 11.510 23.394 1.00 58.12 88 GLU A N 1
ATOM 697 C CA . GLU A 1 88 ? -11.642 11.364 24.848 1.00 58.12 88 GLU A CA 1
ATOM 698 C C . GLU A 1 88 ? -10.896 10.086 25.264 1.00 58.12 88 GLU A C 1
ATOM 700 O O . GLU A 1 88 ? -10.046 10.131 26.149 1.00 58.12 88 GLU A O 1
ATOM 705 N N . MET A 1 89 ? -11.164 8.944 24.622 1.00 63.31 89 MET A N 1
ATOM 706 C CA . MET A 1 89 ? -10.479 7.681 24.910 1.00 63.31 89 MET A CA 1
ATOM 707 C C . MET A 1 89 ? -9.000 7.737 24.513 1.00 63.31 89 MET A C 1
ATOM 709 O O . MET A 1 89 ? -8.152 7.271 25.274 1.00 63.31 89 MET A O 1
ATOM 713 N N . MET A 1 90 ? -8.675 8.332 23.363 1.00 65.88 90 MET A N 1
ATOM 714 C CA . MET A 1 90 ? -7.283 8.506 22.926 1.00 65.88 90 MET A CA 1
ATOM 715 C C . MET A 1 90 ? -6.515 9.467 23.836 1.00 65.88 90 MET A C 1
ATOM 717 O O . MET A 1 90 ? -5.358 9.203 24.177 1.00 65.88 90 MET A O 1
ATOM 721 N N . ASN A 1 91 ? -7.172 10.528 24.307 1.00 64.62 91 ASN A N 1
ATOM 722 C CA . ASN A 1 91 ? -6.606 11.457 25.281 1.00 64.62 91 ASN A CA 1
ATOM 723 C C . ASN A 1 91 ? -6.353 10.769 26.629 1.00 64.62 91 ASN A C 1
ATOM 725 O O . ASN A 1 91 ? -5.259 10.883 27.179 1.00 64.62 91 ASN A O 1
ATOM 729 N N . LEU A 1 92 ? -7.306 9.972 27.122 1.00 65.62 92 LEU A N 1
ATOM 730 C CA . LEU A 1 92 ? -7.149 9.202 28.360 1.00 65.62 92 LEU A CA 1
ATOM 731 C C . LEU A 1 92 ? -6.021 8.168 28.274 1.00 65.62 92 LEU A C 1
ATOM 733 O O . LEU A 1 92 ? -5.255 8.020 29.225 1.00 65.62 92 LEU A O 1
ATOM 737 N N . LEU A 1 93 ? -5.892 7.464 27.146 1.00 65.38 93 LEU A N 1
ATOM 738 C CA . LEU A 1 93 ? -4.799 6.515 26.922 1.00 65.38 93 LEU A CA 1
ATOM 739 C C . LEU A 1 93 ? -3.446 7.228 26.869 1.00 65.38 93 LEU A C 1
ATOM 741 O O . LEU A 1 93 ? -2.501 6.785 27.515 1.00 65.38 93 LEU A O 1
ATOM 745 N N . SER A 1 94 ? -3.369 8.368 26.184 1.00 69.00 94 SER A N 1
ATOM 746 C CA . SER A 1 94 ? -2.151 9.185 26.119 1.00 69.00 94 SER A CA 1
ATOM 747 C C . SER A 1 94 ? -1.745 9.710 27.499 1.00 69.00 94 SER A C 1
ATOM 749 O O . SER A 1 94 ? -0.576 9.652 27.883 1.00 69.00 94 SER A O 1
ATOM 751 N N . GLU A 1 95 ? -2.709 10.170 28.299 1.00 66.56 95 GLU A N 1
ATOM 752 C CA . GLU A 1 95 ? -2.465 10.542 29.690 1.00 66.56 95 GLU A CA 1
ATOM 753 C C . GLU A 1 95 ? -2.000 9.355 30.538 1.00 66.56 95 GLU A C 1
ATOM 755 O O . GLU A 1 95 ? -1.099 9.516 31.360 1.00 66.56 95 GLU A O 1
ATOM 760 N N . ALA A 1 96 ? -2.582 8.168 30.344 1.00 62.28 96 ALA A N 1
ATOM 761 C CA . ALA A 1 96 ? -2.191 6.955 31.056 1.00 62.28 96 ALA A CA 1
ATOM 762 C C . ALA A 1 96 ? -0.764 6.511 30.696 1.00 62.28 96 ALA A C 1
ATOM 764 O O . ALA A 1 96 ? -0.009 6.144 31.593 1.00 62.28 96 ALA A O 1
ATOM 765 N N . VAL A 1 97 ? -0.357 6.627 29.425 1.00 67.38 97 VAL A N 1
ATOM 766 C CA . VAL A 1 97 ? 1.029 6.396 28.970 1.00 67.38 97 VAL A CA 1
ATOM 767 C C . VAL A 1 97 ? 2.002 7.339 29.677 1.00 67.38 97 VAL A C 1
ATOM 769 O O . VAL A 1 97 ? 3.058 6.893 30.123 1.00 67.38 97 VAL A O 1
ATOM 772 N N . ASN A 1 98 ? 1.644 8.622 29.797 1.00 72.19 98 ASN A N 1
ATOM 773 C CA . ASN A 1 98 ? 2.492 9.656 30.402 1.00 72.19 98 ASN A CA 1
ATOM 774 C C . ASN A 1 98 ? 2.548 9.578 31.936 1.00 72.19 98 ASN A C 1
ATOM 776 O O . ASN A 1 98 ? 3.531 10.000 32.539 1.00 72.19 98 ASN A O 1
ATOM 780 N N . LYS A 1 99 ? 1.491 9.061 32.573 1.00 67.44 99 LYS A N 1
ATOM 781 C CA . LYS A 1 99 ? 1.396 8.878 34.032 1.00 67.44 99 LYS A CA 1
ATOM 782 C C . LYS A 1 99 ? 1.920 7.514 34.497 1.00 67.44 99 LYS A C 1
ATOM 784 O O . LYS A 1 99 ? 2.110 7.324 35.698 1.00 67.44 99 LYS A O 1
ATOM 789 N N . ALA A 1 100 ? 2.129 6.564 33.586 1.00 59.03 100 ALA A N 1
ATOM 790 C CA . ALA A 1 100 ? 2.666 5.251 33.911 1.00 59.03 100 ALA A CA 1
ATOM 791 C C . ALA A 1 100 ? 4.123 5.372 34.384 1.00 59.03 100 ALA A C 1
ATOM 793 O O . ALA A 1 100 ? 5.009 5.764 33.631 1.00 59.03 100 ALA A O 1
ATOM 794 N N . VAL A 1 101 ? 4.358 5.017 35.648 1.00 58.00 101 VAL A N 1
ATOM 795 C CA . VAL A 1 101 ? 5.706 4.941 36.241 1.00 58.00 101 VAL A CA 1
ATOM 796 C C . VAL A 1 101 ? 6.442 3.684 35.761 1.00 58.00 101 VAL A C 1
ATOM 798 O O . VAL A 1 101 ? 7.667 3.656 35.703 1.00 58.00 101 VAL A O 1
ATOM 801 N N . ASP A 1 102 ? 5.677 2.656 35.397 1.00 72.25 102 ASP A N 1
ATOM 802 C CA . ASP A 1 102 ? 6.171 1.369 34.932 1.00 72.25 102 ASP A CA 1
ATOM 803 C C . ASP A 1 102 ? 6.234 1.312 33.393 1.00 72.25 102 ASP A C 1
ATOM 805 O O . ASP A 1 102 ? 5.284 1.685 32.692 1.00 72.25 102 ASP A O 1
ATOM 809 N N . ALA A 1 103 ? 7.368 0.843 32.868 1.00 67.12 103 ALA A N 1
ATOM 810 C CA . ALA A 1 103 ? 7.630 0.779 31.433 1.00 67.12 103 ALA A CA 1
ATOM 811 C C . ALA A 1 103 ? 6.764 -0.266 30.709 1.00 67.12 103 ALA A C 1
ATOM 813 O O . ALA A 1 103 ? 6.387 -0.046 29.557 1.00 67.12 103 ALA A O 1
ATOM 814 N N . GLU A 1 104 ? 6.415 -1.374 31.363 1.00 64.62 104 GLU A N 1
ATOM 815 C CA . GLU A 1 104 ? 5.549 -2.417 30.808 1.00 64.62 104 GLU A CA 1
ATOM 816 C C . GLU A 1 104 ? 4.099 -1.940 30.741 1.00 64.62 104 GLU A C 1
ATOM 818 O O . GLU A 1 104 ? 3.422 -2.148 29.735 1.00 64.62 104 GLU A O 1
ATOM 823 N N . VAL A 1 105 ? 3.641 -1.202 31.755 1.00 58.56 105 VAL A N 1
ATOM 824 C CA . VAL A 1 105 ? 2.312 -0.568 31.754 1.00 58.56 105 VAL A CA 1
ATOM 825 C C . VAL A 1 105 ? 2.219 0.520 30.680 1.00 58.56 105 VAL A C 1
ATOM 827 O O . VAL A 1 105 ? 1.227 0.594 29.953 1.00 58.56 105 VAL A O 1
ATOM 830 N N . SER A 1 106 ? 3.260 1.345 30.531 1.00 64.38 106 SER A N 1
ATOM 831 C CA . SER A 1 106 ? 3.334 2.349 29.460 1.00 64.38 106 SER A CA 1
ATOM 832 C C . SER A 1 106 ? 3.314 1.690 28.077 1.00 64.38 106 SER A C 1
ATOM 834 O O . SER A 1 106 ? 2.591 2.137 27.185 1.00 64.38 106 SER A O 1
ATOM 836 N N . LYS A 1 107 ? 4.050 0.583 27.909 1.00 66.44 107 LYS A N 1
ATOM 837 C CA . LYS A 1 107 ? 4.056 -0.218 26.681 1.00 66.44 107 LYS A CA 1
ATOM 838 C C . LYS A 1 107 ? 2.679 -0.813 26.385 1.00 66.44 107 LYS A C 1
ATOM 840 O O . LYS A 1 107 ? 2.200 -0.659 25.272 1.00 66.44 107 LYS A O 1
ATOM 845 N N . PHE A 1 108 ? 2.000 -1.383 27.376 1.00 66.44 108 PHE A N 1
ATOM 846 C CA . PHE A 1 108 ? 0.649 -1.924 27.217 1.00 66.44 108 PHE A CA 1
ATOM 847 C C . PHE A 1 108 ? -0.351 -0.878 26.696 1.00 66.44 108 PHE A C 1
ATOM 849 O O . PHE A 1 108 ? -1.122 -1.155 25.778 1.00 66.44 108 PHE A O 1
ATOM 856 N N . PHE A 1 109 ? -0.325 0.350 27.227 1.00 63.81 109 PHE A N 1
ATOM 857 C CA . PHE A 1 109 ? -1.192 1.420 26.723 1.00 63.81 109 PHE A CA 1
ATOM 858 C C . PHE A 1 109 ? -0.813 1.891 25.312 1.00 63.81 109 PHE A C 1
ATOM 860 O O . PHE A 1 109 ? -1.707 2.210 24.527 1.00 63.81 109 PHE A O 1
ATOM 867 N N . ARG A 1 110 ? 0.481 1.897 24.960 1.00 71.12 110 ARG A N 1
ATOM 868 C CA . ARG A 1 110 ? 0.927 2.168 23.582 1.00 71.12 110 ARG A CA 1
ATOM 869 C C . ARG A 1 110 ? 0.446 1.093 22.618 1.00 71.12 110 ARG A C 1
ATOM 871 O O . ARG A 1 110 ? -0.137 1.437 21.596 1.00 71.12 110 ARG A O 1
ATOM 878 N N . ASP A 1 111 ? 0.597 -0.176 22.983 1.00 69.50 111 ASP A N 1
ATOM 879 C CA . ASP A 1 111 ? 0.129 -1.307 22.183 1.00 69.50 111 ASP A CA 1
ATOM 880 C C . ASP A 1 111 ? -1.389 -1.189 21.933 1.00 69.50 111 ASP A C 1
ATOM 882 O O . ASP A 1 111 ? -1.857 -1.358 20.808 1.00 69.50 111 ASP A O 1
ATOM 886 N N . ILE A 1 112 ? -2.167 -0.789 22.948 1.00 67.62 112 ILE A N 1
ATOM 887 C CA . ILE A 1 112 ? -3.603 -0.498 22.808 1.00 67.62 112 ILE A CA 1
ATOM 888 C C . ILE A 1 112 ? -3.871 0.627 21.794 1.00 67.62 112 ILE A C 1
ATOM 890 O O . ILE A 1 112 ? -4.742 0.477 20.932 1.00 67.62 112 ILE A O 1
ATOM 894 N N . MET A 1 113 ? -3.155 1.752 21.891 1.00 70.56 113 MET A N 1
ATOM 895 C CA . MET A 1 113 ? -3.313 2.885 20.967 1.00 70.56 113 MET A CA 1
ATOM 896 C C . MET A 1 113 ? -2.961 2.504 19.526 1.00 70.56 113 MET A C 1
ATOM 898 O O . MET A 1 113 ? -3.673 2.882 18.592 1.00 70.56 113 MET A O 1
ATOM 902 N N . GLU A 1 114 ? -1.897 1.726 19.333 1.00 76.50 114 GLU A N 1
ATOM 903 C CA . GLU A 1 114 ? -1.498 1.217 18.021 1.00 76.50 114 GLU A CA 1
ATOM 904 C C . GLU A 1 114 ? -2.574 0.303 17.426 1.00 76.50 114 GLU A C 1
ATOM 906 O O . GLU A 1 114 ? -2.912 0.431 16.250 1.00 76.50 114 GLU A O 1
ATOM 911 N N . CYS A 1 115 ? -3.201 -0.553 18.236 1.00 72.31 115 CYS A N 1
ATOM 912 C CA . CYS A 1 115 ? -4.282 -1.429 17.780 1.00 72.31 115 CYS A CA 1
ATOM 913 C C . CYS A 1 115 ? -5.544 -0.654 17.369 1.00 72.31 115 CYS A C 1
ATOM 915 O O . CYS A 1 115 ? -6.192 -0.998 16.377 1.00 72.31 115 CYS A O 1
ATOM 917 N N . ILE A 1 116 ? -5.899 0.405 18.103 1.00 73.31 116 ILE A N 1
ATOM 918 C CA . ILE A 1 116 ? -7.004 1.307 17.735 1.00 73.31 116 ILE A CA 1
ATOM 919 C C . ILE A 1 116 ? -6.703 1.976 16.394 1.00 73.31 116 ILE A C 1
ATOM 921 O O . ILE A 1 116 ? -7.508 1.887 15.468 1.00 73.31 116 ILE A O 1
ATOM 925 N N . THR A 1 117 ? -5.518 2.575 16.273 1.00 80.19 117 THR A N 1
ATOM 926 C CA . THR A 1 117 ? -5.092 3.290 15.062 1.00 80.19 117 THR A CA 1
ATOM 927 C C . THR A 1 117 ? -5.072 2.354 13.852 1.00 80.19 117 THR A C 1
ATOM 929 O O . THR A 1 117 ? -5.604 2.685 12.792 1.00 80.19 117 THR A O 1
ATOM 932 N N . ARG A 1 118 ? -4.559 1.126 14.023 1.00 82.00 118 ARG A N 1
ATOM 933 C CA . ARG A 1 118 ? -4.613 0.065 13.006 1.00 82.00 118 ARG A CA 1
ATOM 934 C C . ARG A 1 118 ? -6.049 -0.185 12.546 1.00 82.00 118 ARG A C 1
ATOM 936 O O . ARG A 1 118 ? -6.319 -0.245 11.347 1.00 82.00 118 ARG A O 1
ATOM 943 N N . ASN A 1 119 ? -6.981 -0.332 13.487 1.00 79.81 119 ASN A N 1
ATOM 944 C CA . ASN A 1 119 ? -8.379 -0.619 13.177 1.00 79.81 119 ASN A CA 1
ATOM 945 C C . ASN A 1 119 ? -9.072 0.529 12.447 1.00 79.81 119 ASN A C 1
ATOM 947 O O . ASN A 1 119 ? -9.893 0.256 11.566 1.00 79.81 119 ASN A O 1
ATOM 951 N N . GLU A 1 120 ? -8.749 1.770 12.798 1.00 83.81 120 GLU A N 1
ATOM 952 C CA . GLU A 1 120 ? -9.241 2.967 12.119 1.00 83.81 120 GLU A CA 1
ATOM 953 C C . GLU A 1 120 ? -8.724 3.042 10.685 1.00 83.81 120 GLU A C 1
ATOM 955 O O . GLU A 1 120 ? -9.522 3.219 9.768 1.00 83.81 120 GLU A O 1
ATOM 960 N N . HIS A 1 121 ? -7.429 2.810 10.463 1.00 88.94 121 HIS A N 1
ATOM 961 C CA . HIS A 1 121 ? -6.842 2.766 9.121 1.00 88.94 121 HIS A CA 1
ATOM 962 C C . HIS A 1 121 ? -7.488 1.688 8.246 1.00 88.94 121 HIS A C 1
ATOM 964 O O . HIS A 1 121 ? -7.860 1.959 7.107 1.00 88.94 121 HIS A O 1
ATOM 970 N N . ILE A 1 122 ? -7.712 0.485 8.786 1.00 87.56 122 ILE A N 1
ATOM 971 C CA . ILE A 1 122 ? -8.422 -0.580 8.064 1.00 87.56 122 ILE A CA 1
ATOM 972 C C . ILE A 1 122 ? -9.849 -0.145 7.710 1.00 87.56 122 ILE A C 1
ATOM 974 O O . ILE A 1 122 ? -10.288 -0.365 6.584 1.00 87.56 122 ILE A O 1
ATOM 978 N N . ASN A 1 123 ? -10.580 0.471 8.647 1.00 85.88 123 ASN A N 1
ATOM 979 C CA . ASN A 1 123 ? -11.943 0.944 8.390 1.00 85.88 123 ASN A CA 1
ATOM 980 C C . ASN A 1 123 ? -11.977 2.016 7.301 1.00 85.88 123 ASN A C 1
ATOM 982 O O . ASN A 1 123 ? -12.833 1.937 6.428 1.00 85.88 123 ASN A O 1
ATOM 986 N N . LYS A 1 124 ? -11.034 2.963 7.318 1.00 90.56 124 LYS A N 1
ATOM 987 C CA . LYS A 1 124 ? -10.914 3.991 6.279 1.00 90.56 124 LYS A CA 1
ATOM 988 C C . LYS A 1 124 ? -10.650 3.378 4.907 1.00 90.56 124 LYS A C 1
ATOM 990 O O . LYS A 1 124 ? -11.325 3.736 3.952 1.00 90.56 124 LYS A O 1
ATOM 995 N N . ILE A 1 125 ? -9.735 2.408 4.810 1.00 91.62 125 ILE A N 1
ATOM 996 C CA . ILE A 1 125 ? -9.479 1.692 3.550 1.00 91.62 125 ILE A CA 1
ATOM 997 C C . ILE A 1 125 ? -10.757 1.001 3.057 1.00 91.62 125 ILE A C 1
ATOM 999 O O . ILE A 1 125 ? -11.128 1.150 1.897 1.00 91.62 125 ILE A O 1
ATOM 1003 N N . VAL A 1 126 ? -11.445 0.264 3.932 1.00 90.75 126 VAL A N 1
ATOM 1004 C CA . VAL A 1 126 ? -12.699 -0.422 3.585 1.00 90.75 126 VAL A CA 1
ATOM 1005 C C . VAL A 1 126 ? -13.767 0.567 3.118 1.00 90.75 126 VAL A C 1
ATOM 1007 O O . VAL A 1 126 ? -14.424 0.325 2.110 1.00 90.75 126 VAL A O 1
ATOM 1010 N N . GLU A 1 127 ? -13.934 1.680 3.828 1.00 90.75 127 GLU A N 1
ATOM 1011 C CA . GLU A 1 127 ? -14.912 2.716 3.501 1.00 90.75 127 GLU A CA 1
ATOM 1012 C C . GLU A 1 127 ? -14.636 3.347 2.134 1.00 90.75 127 GLU A C 1
ATOM 1014 O O . GLU A 1 127 ? -15.532 3.374 1.291 1.00 90.75 127 GLU A O 1
ATOM 1019 N N . VAL A 1 128 ? -13.392 3.766 1.885 1.00 92.38 128 VAL A N 1
ATOM 1020 C CA . VAL A 1 128 ? -12.973 4.378 0.616 1.00 92.38 128 VAL A CA 1
ATOM 1021 C C . VAL A 1 128 ? -13.212 3.427 -0.555 1.00 92.38 128 VAL A C 1
ATOM 1023 O O . VAL A 1 128 ? -13.831 3.809 -1.544 1.00 92.38 128 VAL A O 1
ATOM 1026 N N . PHE A 1 129 ? -12.785 2.167 -0.446 1.00 92.00 129 PHE A N 1
ATOM 1027 C CA . PHE A 1 129 ? -12.943 1.204 -1.540 1.00 92.00 129 PHE A CA 1
ATOM 1028 C C . PHE A 1 129 ? -14.402 0.815 -1.797 1.00 92.00 129 PHE A C 1
ATOM 1030 O O . PHE A 1 129 ? -14.754 0.567 -2.946 1.00 92.00 129 PHE A O 1
ATOM 1037 N N . ASN A 1 130 ? -15.249 0.784 -0.764 1.00 90.00 130 ASN A N 1
ATOM 1038 C CA . ASN A 1 130 ? -16.674 0.464 -0.910 1.00 90.00 130 ASN A CA 1
ATOM 1039 C C . ASN A 1 130 ? -17.508 1.625 -1.466 1.00 90.00 130 ASN A C 1
ATOM 1041 O O . ASN A 1 130 ? -18.631 1.405 -1.910 1.00 90.00 130 ASN A O 1
ATOM 1045 N N . GLN A 1 131 ? -16.989 2.854 -1.428 1.00 90.62 131 GLN A N 1
ATOM 1046 C CA . GLN A 1 131 ? -17.634 4.034 -2.013 1.00 90.62 131 GLN A CA 1
ATOM 1047 C C . GLN A 1 131 ? -17.100 4.370 -3.417 1.00 90.62 131 GLN A C 1
ATOM 1049 O O . GLN A 1 131 ? -17.682 5.208 -4.106 1.00 90.62 131 GLN A O 1
ATOM 1054 N N . ALA A 1 132 ? -16.005 3.734 -3.843 1.00 90.12 132 ALA A N 1
ATOM 1055 C CA . ALA A 1 132 ? -15.295 4.061 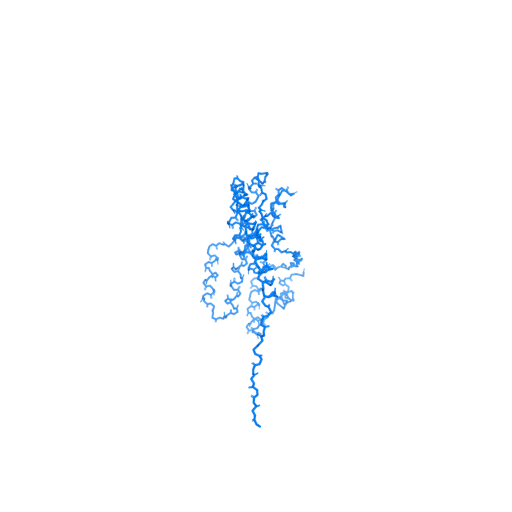-5.074 1.00 90.12 132 ALA A CA 1
ATOM 1056 C C . ALA A 1 132 ? -15.869 3.384 -6.333 1.00 90.12 132 ALA A C 1
ATOM 1058 O O . ALA A 1 132 ? -16.276 2.222 -6.308 1.00 90.12 132 ALA A O 1
ATOM 1059 N N . ASP A 1 133 ? -15.799 4.069 -7.484 1.00 88.31 133 ASP A N 1
ATOM 1060 C CA . ASP A 1 133 ? -16.110 3.473 -8.798 1.00 88.31 133 ASP A CA 1
ATOM 1061 C C . ASP A 1 133 ? -14.884 2.746 -9.370 1.00 88.31 133 ASP A C 1
ATOM 1063 O O . ASP A 1 133 ? -14.115 3.266 -10.184 1.00 88.31 133 ASP A O 1
ATOM 1067 N N . LEU A 1 134 ? -14.694 1.498 -8.942 1.00 88.31 134 LEU A N 1
ATOM 1068 C CA . LEU A 1 134 ? -13.512 0.710 -9.290 1.00 88.31 134 LEU A CA 1
ATOM 1069 C C . LEU A 1 134 ? -13.418 0.348 -10.781 1.00 88.31 134 LEU A C 1
ATOM 1071 O O . LEU A 1 134 ? -12.337 -0.023 -11.250 1.00 88.31 134 LEU A O 1
ATOM 1075 N N . ASN A 1 135 ? -14.501 0.444 -11.557 1.00 84.88 135 ASN A N 1
ATOM 1076 C CA . ASN A 1 135 ? -14.513 0.018 -12.963 1.00 84.88 135 ASN A CA 1
ATOM 1077 C C . ASN A 1 135 ? -13.579 0.845 -13.853 1.00 84.88 135 ASN A C 1
ATOM 1079 O O . ASN A 1 135 ? -13.104 0.343 -14.870 1.00 84.88 135 ASN A O 1
ATOM 1083 N N . ARG A 1 136 ? -13.277 2.079 -13.444 1.00 82.62 136 ARG A N 1
ATOM 1084 C CA . ARG A 1 136 ? -12.442 3.033 -14.191 1.00 82.62 136 ARG A CA 1
ATOM 1085 C C . ARG A 1 136 ? -10.972 3.013 -13.783 1.00 82.62 136 ARG A C 1
ATOM 1087 O O . ARG A 1 136 ? -10.155 3.670 -14.413 1.00 82.62 136 ARG A O 1
ATOM 1094 N N . VAL A 1 137 ? -10.647 2.266 -12.732 1.00 89.88 137 VAL A N 1
ATOM 1095 C CA . VAL A 1 137 ? -9.315 2.255 -12.133 1.00 89.88 137 VAL A CA 1
ATOM 1096 C C . VAL A 1 137 ? -8.351 1.419 -12.973 1.00 89.88 137 VAL A C 1
ATOM 1098 O O . VAL A 1 137 ? -8.565 0.214 -13.169 1.00 89.88 137 VAL A O 1
ATOM 1101 N N . GLU A 1 138 ? -7.270 2.050 -13.428 1.00 89.62 138 GLU A N 1
ATOM 1102 C CA . GLU A 1 138 ? -6.140 1.386 -14.074 1.00 89.62 138 GLU A CA 1
ATOM 1103 C C . GLU A 1 138 ? -5.220 0.729 -13.038 1.00 89.62 138 GLU A C 1
ATOM 1105 O O . GLU A 1 138 ? -5.118 1.153 -11.889 1.00 89.62 138 GLU A O 1
ATOM 1110 N N . LYS A 1 139 ? -4.519 -0.334 -13.438 1.00 91.50 139 LYS A N 1
ATOM 1111 C CA . LYS A 1 139 ? -3.598 -1.043 -12.544 1.00 91.50 139 LYS A CA 1
ATOM 1112 C C . LYS A 1 139 ? -2.359 -0.179 -12.273 1.00 91.50 139 LYS A C 1
ATOM 1114 O O . LYS A 1 139 ? -1.674 0.215 -13.214 1.00 91.50 139 LYS A O 1
ATOM 1119 N N . LEU A 1 140 ? -2.016 0.034 -11.000 1.00 91.56 140 LEU A N 1
ATOM 1120 C CA . LEU A 1 140 ? -0.760 0.695 -10.629 1.00 91.56 140 LEU A CA 1
ATOM 1121 C C . LEU A 1 140 ? 0.445 -0.166 -11.046 1.00 91.56 140 LEU A C 1
ATOM 1123 O O . LEU A 1 140 ? 0.370 -1.399 -10.958 1.00 91.56 140 LEU A O 1
ATOM 1127 N N . PRO A 1 141 ? 1.574 0.439 -11.450 1.00 89.50 141 PRO A N 1
ATOM 1128 C CA . PRO A 1 141 ? 2.788 -0.313 -11.736 1.00 89.50 141 PRO A CA 1
ATOM 1129 C C . PRO A 1 141 ? 3.272 -1.058 -10.486 1.00 89.50 141 PRO A C 1
ATOM 1131 O O . PRO A 1 141 ? 3.225 -0.545 -9.371 1.00 89.50 141 PRO A O 1
ATOM 1134 N N . GLU A 1 142 ? 3.802 -2.268 -10.662 1.00 89.31 142 GLU A N 1
ATOM 1135 C CA . GLU A 1 142 ? 4.346 -3.089 -9.564 1.00 89.31 142 GLU A CA 1
ATOM 1136 C C . GLU A 1 142 ? 5.752 -2.625 -9.129 1.00 89.31 142 GLU A C 1
ATOM 1138 O O . GLU A 1 142 ? 6.585 -3.414 -8.695 1.00 89.31 142 GLU A O 1
ATOM 1143 N N . SER A 1 143 ? 6.032 -1.325 -9.255 1.00 84.44 143 SER A N 1
ATOM 1144 C CA . SER A 1 143 ? 7.297 -0.692 -8.870 1.00 84.44 143 SER A CA 1
ATOM 1145 C C . SER A 1 143 ? 7.477 -0.594 -7.352 1.00 84.44 143 SER A C 1
ATOM 1147 O O . SER A 1 143 ? 8.596 -0.392 -6.883 1.00 84.44 143 SER A O 1
ATOM 1149 N N . SER A 1 144 ? 6.394 -0.732 -6.579 1.00 85.19 144 SER A N 1
ATOM 1150 C CA . SER A 1 144 ? 6.406 -0.633 -5.122 1.00 85.19 144 SER A CA 1
ATOM 1151 C C . SER A 1 144 ? 5.448 -1.627 -4.465 1.00 85.19 144 SER A C 1
ATOM 1153 O O . SER A 1 144 ? 4.363 -1.903 -4.977 1.00 85.19 144 SER A O 1
ATOM 1155 N N . GLU A 1 145 ? 5.825 -2.131 -3.287 1.00 86.56 145 GLU A N 1
ATOM 1156 C CA . GLU A 1 145 ? 5.030 -3.092 -2.511 1.00 86.56 145 GLU A CA 1
ATOM 1157 C C . GLU A 1 145 ? 3.637 -2.540 -2.158 1.00 86.56 145 GLU A C 1
ATOM 1159 O O . GLU A 1 145 ? 2.645 -3.263 -2.242 1.00 86.56 145 GLU A O 1
ATOM 1164 N N . LYS A 1 146 ? 3.536 -1.238 -1.850 1.00 88.50 146 LYS A N 1
ATOM 1165 C CA . LYS A 1 146 ? 2.253 -0.556 -1.598 1.00 88.50 146 LYS A CA 1
ATOM 1166 C C . LYS A 1 146 ? 1.307 -0.620 -2.797 1.00 88.50 146 LYS A C 1
ATOM 1168 O O . LYS A 1 146 ? 0.128 -0.907 -2.628 1.00 88.50 146 LYS A O 1
ATOM 1173 N N . TYR A 1 147 ? 1.817 -0.451 -4.017 1.00 91.00 147 TYR A N 1
ATOM 1174 C CA . TYR A 1 147 ? 1.008 -0.534 -5.237 1.00 91.00 147 TYR A CA 1
ATOM 1175 C C . TYR A 1 147 ? 0.556 -1.960 -5.516 1.00 91.00 147 TYR A C 1
ATOM 1177 O O . TYR A 1 147 ? -0.580 -2.179 -5.932 1.00 91.00 147 TYR A O 1
ATOM 1185 N N . VAL A 1 148 ? 1.397 -2.947 -5.204 1.00 90.56 148 VAL A N 1
ATOM 1186 C CA . VAL A 1 148 ? 1.001 -4.359 -5.246 1.00 90.56 148 VAL A CA 1
ATOM 1187 C C . VAL A 1 148 ? -0.144 -4.633 -4.264 1.00 90.56 148 VAL A C 1
ATOM 1189 O O . VAL A 1 148 ? -1.107 -5.302 -4.636 1.00 90.56 148 VAL A O 1
ATOM 1192 N N . MET A 1 149 ? -0.083 -4.104 -3.036 1.00 90.62 149 MET A N 1
ATOM 1193 C CA . MET A 1 149 ? -1.166 -4.240 -2.052 1.00 90.62 149 MET A CA 1
ATOM 1194 C C . MET A 1 149 ? -2.459 -3.563 -2.523 1.00 90.62 149 MET A C 1
ATOM 1196 O O . MET A 1 149 ? -3.507 -4.204 -2.524 1.00 90.62 149 MET A O 1
ATOM 1200 N N . ILE A 1 150 ? -2.390 -2.319 -3.003 1.00 92.75 150 ILE A N 1
ATOM 1201 C CA . ILE A 1 150 ? -3.552 -1.581 -3.527 1.00 92.75 150 ILE A CA 1
ATOM 1202 C C . ILE A 1 150 ? -4.190 -2.328 -4.704 1.00 92.75 150 ILE A C 1
ATOM 1204 O O . ILE A 1 150 ? -5.401 -2.537 -4.718 1.00 92.75 150 ILE A O 1
ATOM 1208 N N . ASN A 1 151 ? -3.386 -2.824 -5.649 1.00 92.94 151 ASN A N 1
ATOM 1209 C CA . ASN A 1 151 ? -3.882 -3.623 -6.770 1.00 92.94 151 ASN A CA 1
ATOM 1210 C C . ASN A 1 151 ? -4.616 -4.893 -6.303 1.00 92.94 151 ASN A C 1
ATOM 1212 O O . ASN A 1 151 ? -5.644 -5.245 -6.882 1.00 92.94 151 ASN A O 1
ATOM 1216 N N . LYS A 1 152 ? -4.130 -5.572 -5.252 1.00 91.12 152 LYS A N 1
ATOM 1217 C CA . LYS A 1 152 ? -4.830 -6.728 -4.661 1.00 91.12 152 LYS A CA 1
ATOM 1218 C C . LYS A 1 152 ? -6.183 -6.330 -4.069 1.00 91.12 152 LYS A C 1
ATOM 1220 O O . LYS A 1 152 ? -7.151 -7.058 -4.267 1.00 91.12 152 LYS A O 1
ATOM 1225 N N . LEU A 1 153 ? -6.265 -5.189 -3.381 1.00 91.81 153 LEU A N 1
ATOM 1226 C CA . LEU A 1 153 ? -7.527 -4.683 -2.828 1.00 91.81 153 LEU A CA 1
ATOM 1227 C C . LEU A 1 153 ? -8.533 -4.356 -3.930 1.00 91.81 153 LEU A C 1
ATOM 1229 O O . LEU A 1 153 ? -9.673 -4.802 -3.846 1.00 91.81 153 LEU A O 1
ATOM 1233 N N . VAL A 1 154 ? -8.103 -3.676 -5.001 1.00 91.75 154 VAL A N 1
ATOM 1234 C CA . VAL A 1 154 ? -8.960 -3.400 -6.168 1.00 91.75 154 VAL A CA 1
ATOM 1235 C C . VAL A 1 154 ? -9.481 -4.702 -6.773 1.00 91.75 154 VAL A C 1
ATOM 1237 O O . VAL A 1 154 ? -10.669 -4.813 -7.058 1.00 91.75 154 VAL A O 1
ATOM 1240 N N . GLN A 1 155 ? -8.614 -5.702 -6.958 1.00 90.62 155 GLN A N 1
ATOM 1241 C CA . GLN A 1 155 ? -9.022 -6.999 -7.504 1.00 90.62 155 GLN A CA 1
ATOM 1242 C C . GLN A 1 155 ? -10.071 -7.693 -6.633 1.00 90.62 155 GLN A C 1
ATOM 1244 O O . GLN A 1 155 ? -11.041 -8.225 -7.168 1.00 90.62 155 GLN A O 1
ATOM 1249 N N . ARG A 1 156 ? -9.903 -7.676 -5.307 1.00 88.25 156 ARG A N 1
ATOM 1250 C CA . ARG A 1 156 ? -10.868 -8.288 -4.385 1.00 88.25 156 ARG A CA 1
ATOM 1251 C C . ARG A 1 156 ? -12.187 -7.541 -4.330 1.00 88.25 156 ARG A C 1
ATOM 1253 O O . ARG A 1 156 ? -13.230 -8.174 -4.441 1.00 88.25 156 ARG A O 1
ATOM 1260 N N . ALA A 1 157 ? -12.136 -6.217 -4.233 1.00 88.44 157 ALA A N 1
ATOM 1261 C CA . ALA A 1 157 ? -13.332 -5.391 -4.234 1.00 88.44 157 ALA A CA 1
ATOM 1262 C C . ALA A 1 157 ? -14.123 -5.554 -5.546 1.00 88.44 157 ALA A C 1
ATOM 1264 O O . ALA A 1 157 ? -15.335 -5.714 -5.500 1.00 88.44 157 ALA A O 1
ATOM 1265 N N . LYS A 1 158 ? -13.452 -5.652 -6.706 1.00 87.56 158 LYS A N 1
ATOM 1266 C CA . LYS A 1 158 ? -14.107 -5.981 -7.990 1.00 87.56 158 LYS A CA 1
ATOM 1267 C C . LYS A 1 158 ? -14.713 -7.388 -8.028 1.00 87.56 158 LYS A C 1
ATOM 1269 O O . LYS A 1 158 ? -15.729 -7.588 -8.680 1.00 87.56 158 LYS A O 1
ATOM 1274 N N . ALA A 1 159 ? -14.073 -8.370 -7.392 1.00 85.25 159 ALA A N 1
ATOM 1275 C CA . ALA A 1 159 ? -14.535 -9.758 -7.406 1.00 85.25 159 ALA A CA 1
ATOM 1276 C C . ALA A 1 159 ? -15.755 -9.992 -6.502 1.00 85.25 159 ALA A C 1
ATOM 1278 O O . ALA A 1 159 ? -16.585 -10.847 -6.809 1.00 85.25 159 ALA A O 1
ATOM 1279 N N . HIS A 1 160 ? -15.844 -9.262 -5.390 1.00 78.12 160 HIS A N 1
ATOM 1280 C CA . HIS A 1 160 ? -16.884 -9.450 -4.380 1.00 78.12 160 HIS A CA 1
ATOM 1281 C C . HIS A 1 160 ? -17.926 -8.325 -4.346 1.00 78.12 160 HIS A C 1
ATOM 1283 O O . HIS A 1 160 ? -18.915 -8.474 -3.642 1.00 78.12 160 HIS A O 1
ATOM 1289 N N . ASP A 1 161 ? -17.736 -7.243 -5.110 1.00 79.12 161 ASP A N 1
ATOM 1290 C CA . ASP A 1 161 ? -18.549 -6.008 -5.098 1.00 79.12 161 ASP A CA 1
ATOM 1291 C C . ASP A 1 161 ? -18.551 -5.272 -3.741 1.00 79.12 161 ASP A C 1
ATOM 1293 O O . ASP A 1 161 ? -19.317 -4.346 -3.494 1.00 79.12 161 ASP A O 1
ATOM 1297 N N . TYR A 1 162 ? -17.672 -5.696 -2.834 1.00 82.50 162 TYR A N 1
ATOM 1298 C CA . TYR A 1 162 ? -17.365 -5.049 -1.568 1.00 82.50 162 TYR A CA 1
ATOM 1299 C C . TYR A 1 162 ? -16.002 -5.536 -1.065 1.00 82.50 162 TYR A C 1
ATOM 1301 O O . TYR A 1 162 ? -15.530 -6.623 -1.402 1.00 82.50 162 TYR A O 1
ATOM 1309 N N . LEU A 1 163 ? -15.369 -4.726 -0.228 1.00 88.06 163 LEU A N 1
ATOM 1310 C CA . LEU A 1 163 ? -14.135 -5.019 0.479 1.00 88.06 163 LEU A CA 1
ATOM 1311 C C . LEU A 1 163 ? -14.439 -5.233 1.964 1.00 88.06 163 LEU A C 1
ATOM 1313 O O . LEU A 1 163 ? -15.171 -4.455 2.583 1.00 88.06 163 LEU A O 1
ATOM 1317 N N . THR A 1 164 ? -13.861 -6.276 2.558 1.00 82.88 164 THR A N 1
ATOM 1318 C CA . THR A 1 164 ? -13.943 -6.525 4.003 1.00 82.88 164 THR A CA 1
ATOM 1319 C C . THR A 1 164 ? -12.649 -6.164 4.722 1.00 82.88 164 THR A C 1
ATOM 1321 O O . THR A 1 164 ? -11.581 -6.036 4.125 1.00 82.88 164 THR A O 1
ATOM 1324 N N . ARG A 1 165 ? -12.715 -6.073 6.056 1.00 84.69 165 ARG A N 1
ATOM 1325 C CA . ARG A 1 165 ? -11.513 -5.945 6.895 1.00 84.69 165 ARG A CA 1
ATOM 1326 C C . ARG A 1 165 ? -10.542 -7.112 6.690 1.00 84.69 165 ARG A C 1
ATOM 1328 O O . ARG A 1 165 ? -9.335 -6.904 6.703 1.00 84.69 165 ARG A O 1
ATOM 1335 N N . GLU A 1 166 ? -11.064 -8.323 6.491 1.00 81.56 166 GLU A N 1
ATOM 1336 C CA . GLU A 1 166 ? -10.246 -9.515 6.238 1.00 81.56 166 GLU A CA 1
ATOM 1337 C C . GLU A 1 166 ? -9.509 -9.417 4.902 1.00 81.56 166 GLU A C 1
ATOM 1339 O O . GLU A 1 166 ? -8.379 -9.886 4.795 1.00 81.56 166 GLU A O 1
ATOM 1344 N N . ASP A 1 167 ? -10.096 -8.753 3.905 1.00 84.75 167 ASP A N 1
ATOM 1345 C CA . ASP A 1 167 ? -9.431 -8.510 2.627 1.00 84.75 167 ASP A CA 1
ATOM 1346 C C . ASP A 1 167 ? -8.252 -7.556 2.749 1.00 84.75 167 ASP A C 1
ATOM 1348 O O . ASP A 1 167 ? -7.205 -7.801 2.146 1.00 84.75 167 ASP A O 1
ATOM 1352 N N . VAL A 1 168 ? -8.398 -6.515 3.571 1.00 85.00 168 VAL A N 1
ATOM 1353 C CA . VAL A 1 168 ? -7.305 -5.591 3.898 1.00 85.00 168 VAL A CA 1
ATOM 1354 C C . VAL A 1 168 ? -6.186 -6.320 4.635 1.00 85.00 168 VAL A C 1
ATOM 1356 O O . VAL A 1 168 ? -5.026 -6.242 4.235 1.00 85.00 168 VAL A O 1
ATOM 1359 N N . GLU A 1 169 ? -6.531 -7.106 5.652 1.00 80.62 169 GLU A N 1
ATOM 1360 C CA . GLU A 1 169 ? -5.572 -7.912 6.414 1.00 80.62 169 GLU A CA 1
ATOM 1361 C C . GLU A 1 169 ? -4.836 -8.930 5.526 1.00 80.62 169 GLU A C 1
ATOM 1363 O O . GLU A 1 169 ? -3.615 -9.060 5.592 1.00 80.62 169 GLU A O 1
ATOM 1368 N N . LEU A 1 170 ? -5.547 -9.607 4.622 1.00 80.44 170 LEU A N 1
ATOM 1369 C CA . LEU A 1 170 ? -4.965 -10.560 3.674 1.00 80.44 170 LEU A CA 1
ATOM 1370 C C . LEU A 1 170 ? -4.108 -9.895 2.585 1.00 80.44 170 LEU A C 1
ATOM 1372 O O . LEU A 1 170 ? -3.199 -10.531 2.050 1.00 80.44 170 LEU A O 1
ATOM 1376 N N . ALA A 1 171 ? -4.386 -8.644 2.214 1.00 81.25 171 AL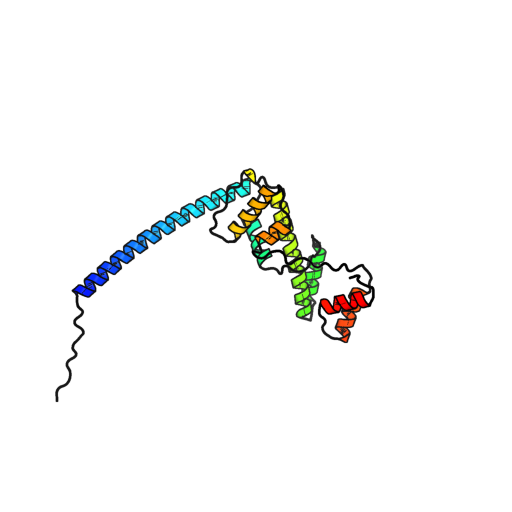A A N 1
ATOM 1377 C CA . ALA A 1 171 ? -3.535 -7.907 1.282 1.00 81.25 171 ALA A CA 1
ATOM 1378 C C . ALA A 1 171 ? -2.177 -7.557 1.913 1.00 81.25 171 ALA A C 1
ATOM 1380 O O . ALA A 1 171 ? -1.161 -7.591 1.214 1.00 81.25 171 ALA A O 1
ATOM 1381 N N . ILE A 1 172 ? -2.169 -7.283 3.223 1.00 78.31 172 ILE A N 1
ATOM 1382 C CA . ILE A 1 172 ? -0.990 -6.915 4.020 1.00 78.31 172 ILE A CA 1
ATOM 1383 C C . ILE A 1 172 ? -0.207 -8.157 4.469 1.00 78.31 172 ILE A C 1
ATOM 1385 O O . ILE A 1 172 ? 1.026 -8.151 4.494 1.00 78.31 172 ILE A O 1
ATOM 1389 N N . HIS A 1 173 ? -0.898 -9.250 4.795 1.00 67.44 173 HIS A N 1
ATOM 1390 C CA . HIS A 1 173 ? -0.289 -10.490 5.258 1.00 67.44 173 HIS A CA 1
ATOM 1391 C C . HIS A 1 173 ? -0.278 -11.565 4.162 1.00 67.44 173 HIS A C 1
ATOM 1393 O O . HIS A 1 173 ? -1.275 -12.212 3.862 1.00 67.44 173 HIS A O 1
ATOM 1399 N N . VAL A 1 174 ? 0.912 -11.849 3.616 1.00 49.09 174 VAL A N 1
ATOM 1400 C CA . VAL A 1 174 ? 1.168 -12.996 2.711 1.00 49.09 174 VAL A CA 1
ATOM 1401 C C . VAL A 1 174 ? 1.008 -14.355 3.430 1.00 49.09 174 VAL A C 1
ATOM 1403 O O . VAL A 1 174 ? 1.051 -15.412 2.804 1.00 49.09 174 VAL A O 1
ATOM 1406 N N . LYS A 1 175 ? 0.765 -14.357 4.746 1.00 37.59 175 LYS A N 1
ATOM 1407 C CA . LYS A 1 175 ? 0.368 -15.535 5.522 1.00 37.59 175 LYS A CA 1
ATOM 1408 C C . LYS A 1 175 ? -1.030 -15.292 6.089 1.00 37.59 175 LYS A C 1
ATOM 1410 O O . LYS A 1 175 ? -1.255 -14.270 6.719 1.00 37.59 175 LYS A O 1
ATOM 1415 N N . ALA A 1 176 ? -1.935 -16.226 5.807 1.00 33.19 176 ALA A N 1
ATOM 1416 C CA . ALA A 1 176 ? -3.349 -16.249 6.177 1.00 33.19 176 ALA A CA 1
ATOM 1417 C C . ALA A 1 176 ? -3.665 -15.735 7.599 1.00 33.19 176 ALA A C 1
ATOM 1419 O O . ALA A 1 176 ? -2.804 -15.831 8.477 1.00 33.19 176 ALA A O 1
ATOM 1420 N N . PRO A 1 177 ? -4.916 -15.298 7.864 1.00 35.31 177 PRO A N 1
ATOM 1421 C CA . PRO A 1 177 ? -5.384 -15.056 9.220 1.00 35.31 177 PRO A CA 1
ATOM 1422 C C . PRO A 1 177 ? -5.109 -16.307 10.052 1.00 35.31 177 PRO A C 1
ATOM 1424 O O . PRO A 1 177 ? -5.647 -17.386 9.788 1.00 35.31 177 PRO A O 1
ATOM 1427 N N . THR A 1 178 ? -4.258 -16.179 11.063 1.00 36.62 178 THR A N 1
ATOM 1428 C CA . THR A 1 178 ? -4.271 -17.104 12.187 1.00 36.62 178 THR A CA 1
ATOM 1429 C C . THR A 1 178 ? -5.701 -17.095 12.715 1.00 36.62 178 THR A C 1
ATOM 1431 O O . THR A 1 178 ? -6.208 -16.060 13.146 1.00 36.62 178 THR A O 1
ATOM 1434 N N . LYS A 1 179 ? -6.400 -18.228 12.565 1.00 33.12 179 LYS A N 1
ATOM 1435 C CA . LYS A 1 179 ? -7.766 -18.436 13.058 1.00 33.12 179 LYS A CA 1
ATOM 1436 C C . LYS A 1 179 ? -7.917 -17.797 14.442 1.00 33.12 179 LYS A C 1
ATOM 1438 O O . LYS A 1 179 ? -7.166 -18.133 15.355 1.00 33.12 179 LYS A O 1
ATOM 1443 N N . LYS A 1 180 ? -8.900 -16.906 14.591 1.00 36.56 180 LYS A N 1
ATOM 1444 C CA . LYS A 1 180 ? -9.336 -16.410 15.899 1.00 36.56 180 LYS A CA 1
ATOM 1445 C C . LYS A 1 180 ? -9.770 -17.595 16.758 1.00 36.56 180 LYS A C 1
ATOM 1447 O O . LYS A 1 180 ? -10.677 -18.326 16.367 1.00 36.56 180 LYS A O 1
ATOM 1452 N N . VAL A 1 181 ? -9.188 -17.721 17.943 1.00 28.23 181 VAL A N 1
ATOM 1453 C CA . VAL A 1 181 ? -9.889 -18.299 19.090 1.00 28.23 181 VAL A CA 1
ATOM 1454 C C . VAL A 1 181 ? -10.461 -17.106 19.848 1.00 28.23 181 VAL A C 1
ATOM 1456 O O . VAL A 1 181 ? -9.721 -16.211 20.249 1.00 28.23 181 VAL A O 1
ATOM 1459 N N . ALA A 1 182 ? -11.784 -17.027 19.946 1.00 31.75 182 ALA A N 1
ATOM 1460 C CA . ALA A 1 182 ? -12.460 -16.020 20.752 1.00 31.75 182 ALA A CA 1
ATOM 1461 C C . ALA A 1 182 ? -12.811 -16.649 22.099 1.00 31.75 182 ALA A C 1
ATOM 1463 O O . ALA A 1 182 ? -13.474 -17.681 22.106 1.00 31.75 182 ALA A O 1
ATOM 1464 N N . LYS A 1 183 ? -12.452 -16.004 23.213 1.00 32.19 183 LYS A N 1
ATOM 1465 C CA . LYS A 1 183 ? -13.096 -16.259 24.507 1.00 32.19 183 LYS A CA 1
ATOM 1466 C C . LYS A 1 183 ? -13.877 -15.026 24.944 1.00 32.19 183 LYS A C 1
ATOM 1468 O O . LYS A 1 183 ? -13.426 -13.889 24.797 1.00 32.19 183 LYS A O 1
ATOM 1473 N N . ARG A 1 184 ? -15.110 -15.256 25.391 1.00 35.69 184 ARG A N 1
ATOM 1474 C CA . ARG A 1 184 ? -16.152 -14.246 25.598 1.00 35.69 184 ARG A CA 1
ATOM 1475 C C . ARG A 1 184 ? -16.209 -13.888 27.085 1.0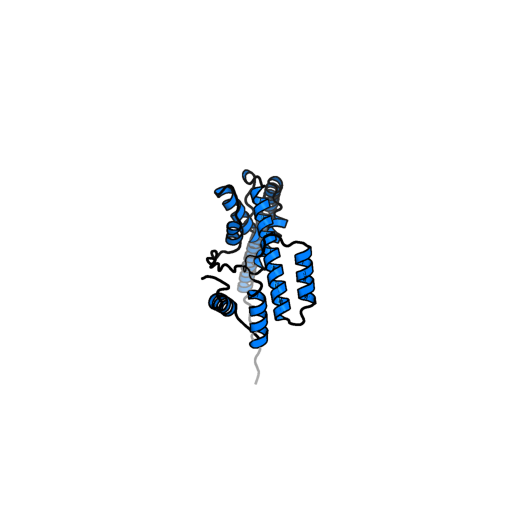0 35.69 184 ARG A C 1
ATOM 1477 O O . ARG A 1 184 ? -16.866 -14.574 27.853 1.00 35.69 184 ARG A O 1
ATOM 1484 N N . VAL A 1 185 ? -15.561 -12.800 27.502 1.00 37.56 185 VAL A N 1
ATOM 1485 C CA . VAL A 1 185 ? -15.668 -12.319 28.894 1.00 37.56 185 VAL A CA 1
ATOM 1486 C C . VAL A 1 185 ? -17.004 -11.590 29.074 1.00 37.56 185 VAL A C 1
ATOM 1488 O O . VAL A 1 185 ? -17.219 -10.510 28.515 1.00 37.56 185 VAL A O 1
ATOM 1491 N N . ARG A 1 186 ? -17.934 -12.181 29.835 1.00 37.84 186 ARG A N 1
ATOM 1492 C CA . ARG A 1 186 ? -19.142 -11.487 30.304 1.00 37.84 186 ARG A CA 1
ATOM 1493 C C . ARG A 1 186 ? -18.787 -10.586 31.488 1.00 37.84 186 ARG A C 1
ATOM 1495 O O . ARG A 1 186 ? -17.928 -10.890 32.304 1.00 37.84 186 ARG A O 1
ATOM 1502 N N . ARG A 1 187 ? -19.458 -9.434 31.554 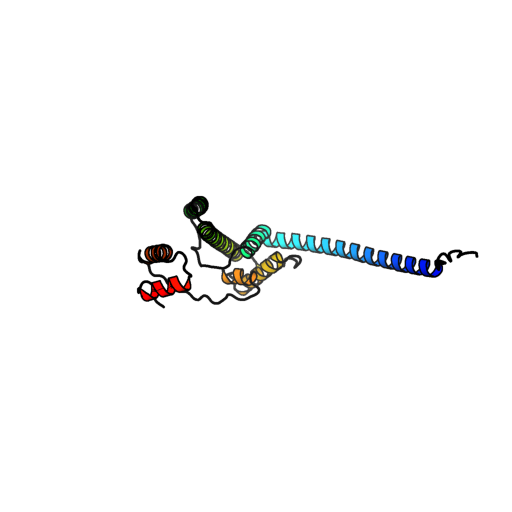1.00 49.56 187 ARG A N 1
ATOM 1503 C CA . ARG A 1 187 ? -19.268 -8.415 32.5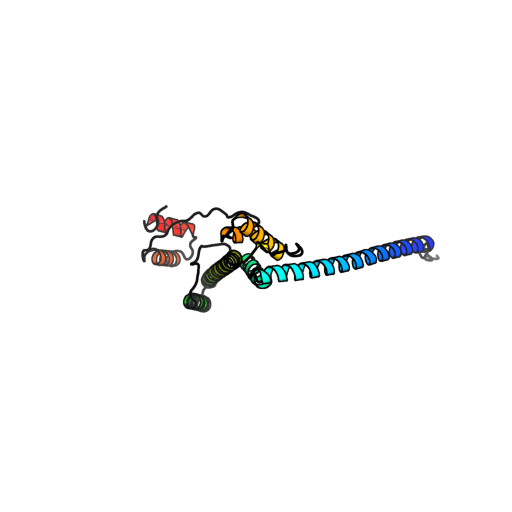91 1.00 49.56 187 ARG A CA 1
ATOM 1504 C C . ARG A 1 187 ? -19.532 -8.988 33.983 1.00 49.56 187 ARG A C 1
ATOM 1506 O O . ARG A 1 187 ? -20.672 -9.295 34.310 1.00 49.56 187 ARG A O 1
ATOM 1513 N N . SER A 1 188 ? -18.541 -8.900 34.852 1.00 37.59 188 SER A N 1
ATOM 1514 C CA . SER A 1 188 ? -18.778 -8.393 36.194 1.00 37.59 188 SER A CA 1
ATOM 1515 C C . SER A 1 188 ? -17.555 -7.588 36.607 1.00 37.59 188 SER A C 1
ATOM 1517 O O . SER A 1 188 ? -16.440 -7.798 36.131 1.00 37.59 188 SER A O 1
ATOM 1519 N N . THR A 1 189 ? -17.757 -6.644 37.501 1.00 44.84 189 THR A N 1
ATOM 1520 C CA . THR A 1 189 ? -16.740 -5.876 38.220 1.00 44.84 189 THR A CA 1
ATOM 1521 C C . THR A 1 189 ? -15.690 -6.741 38.959 1.00 44.84 189 THR A C 1
ATOM 1523 O O . THR A 1 189 ? -14.857 -6.185 39.666 1.00 44.84 189 THR A O 1
ATOM 1526 N N . GLY A 1 190 ? -15.678 -8.071 38.777 1.00 47.38 190 GLY A N 1
ATOM 1527 C CA . GLY A 1 190 ? -14.705 -9.017 39.326 1.00 47.38 190 GLY A CA 1
ATOM 1528 C C . GLY A 1 190 ? -13.447 -9.235 38.478 1.00 47.38 190 GLY A C 1
ATOM 1529 O O . GLY A 1 190 ? -12.367 -9.303 39.048 1.00 47.38 190 GLY A O 1
ATOM 1530 N N . GLY A 1 191 ? -13.517 -9.266 37.140 1.00 50.72 191 GLY A N 1
ATOM 1531 C CA . GLY A 1 191 ? -12.357 -9.680 36.325 1.00 50.72 191 GLY A CA 1
ATOM 1532 C C . GLY A 1 191 ? -11.160 -8.722 36.397 1.00 50.72 191 GLY A C 1
ATOM 1533 O O . GLY A 1 191 ? -10.022 -9.138 36.582 1.00 50.72 191 GLY A O 1
ATOM 1534 N N . VAL A 1 192 ? -11.407 -7.410 36.345 1.00 48.38 192 VAL A N 1
ATOM 1535 C CA . VAL A 1 192 ? -10.340 -6.395 36.453 1.00 48.38 192 VAL A CA 1
ATOM 1536 C C . VAL A 1 192 ? -9.783 -6.310 37.878 1.00 48.38 192 VAL A C 1
ATOM 1538 O O . VAL A 1 192 ? -8.585 -6.096 38.057 1.00 48.38 192 VAL A O 1
ATOM 1541 N N . ALA A 1 193 ? -10.634 -6.479 38.894 1.00 54.53 193 ALA A N 1
ATOM 1542 C CA . ALA A 1 193 ? -10.204 -6.516 40.290 1.00 54.53 193 ALA A CA 1
ATOM 1543 C C . ALA A 1 193 ? -9.344 -7.757 40.571 1.00 54.53 193 ALA A C 1
ATOM 1545 O O . ALA A 1 193 ? -8.304 -7.639 41.210 1.00 54.53 193 ALA A O 1
ATOM 1546 N N . MET A 1 194 ? -9.722 -8.903 40.004 1.00 57.38 194 MET A N 1
ATOM 1547 C CA . MET A 1 194 ? -8.992 -10.162 40.090 1.00 57.38 194 MET A CA 1
ATOM 1548 C C . MET A 1 194 ? -7.641 -10.091 39.374 1.00 57.38 194 MET A C 1
ATOM 1550 O O . MET A 1 194 ? -6.629 -10.427 39.973 1.00 57.38 194 MET A O 1
ATOM 1554 N N . VAL A 1 195 ? -7.584 -9.558 38.148 1.00 53.94 195 VAL A N 1
ATOM 1555 C CA . VAL A 1 195 ? -6.312 -9.358 37.427 1.00 53.94 195 VAL A CA 1
ATOM 1556 C C . VAL A 1 195 ? -5.392 -8.409 38.195 1.00 53.94 195 VAL A C 1
ATOM 1558 O O . VAL A 1 195 ? -4.207 -8.686 38.354 1.00 53.94 195 VAL A O 1
ATOM 1561 N N . ARG A 1 196 ? -5.930 -7.311 38.742 1.00 55.00 196 ARG A N 1
ATOM 1562 C CA . ARG A 1 196 ? -5.155 -6.396 39.596 1.00 55.00 196 ARG A CA 1
ATOM 1563 C C . ARG A 1 196 ? -4.671 -7.064 40.878 1.00 55.00 196 ARG A C 1
ATOM 1565 O O . ARG A 1 196 ? -3.563 -6.774 41.313 1.00 55.00 196 ARG A O 1
ATOM 1572 N N . GLN A 1 197 ? -5.482 -7.921 41.490 1.00 51.50 197 GLN A N 1
ATOM 1573 C CA . GLN A 1 197 ? -5.122 -8.630 42.711 1.00 51.50 197 GLN A CA 1
ATOM 1574 C C . GLN A 1 197 ? -4.062 -9.702 42.450 1.00 51.50 197 GLN A C 1
ATOM 1576 O O . GLN A 1 197 ? -3.054 -9.721 43.147 1.00 51.50 197 GLN A O 1
ATOM 1581 N N . LEU A 1 198 ? -4.207 -10.494 41.391 1.00 51.62 198 LEU A N 1
ATOM 1582 C CA . LEU A 1 198 ? -3.200 -11.464 40.968 1.00 51.62 198 LEU A CA 1
ATOM 1583 C C . LEU A 1 198 ? -1.873 -10.775 40.607 1.00 51.62 198 LEU A C 1
ATOM 1585 O O . LEU A 1 198 ? -0.812 -11.259 40.990 1.00 51.62 198 LEU A O 1
ATOM 1589 N N . LEU A 1 199 ? -1.909 -9.611 39.939 1.00 50.75 199 LEU A N 1
ATOM 1590 C CA . LEU A 1 199 ? -0.696 -8.852 39.607 1.00 50.75 199 LEU A CA 1
ATOM 1591 C C . LEU A 1 199 ? -0.036 -8.303 40.872 1.00 50.75 199 LEU A C 1
ATOM 1593 O O . LEU A 1 199 ? 1.183 -8.212 40.951 1.00 50.75 199 LEU A O 1
ATOM 1597 N N . LYS A 1 200 ? -0.835 -7.967 41.886 1.00 51.84 200 LYS A N 1
ATOM 1598 C CA . LYS A 1 200 ? -0.349 -7.476 43.175 1.00 51.84 200 LYS A CA 1
ATOM 1599 C C . LYS A 1 200 ? 0.210 -8.591 44.065 1.00 51.84 200 LYS A C 1
ATOM 1601 O O . LYS A 1 200 ? 1.136 -8.336 44.826 1.00 51.84 200 LYS A O 1
ATOM 1606 N N . GLU A 1 201 ? -0.342 -9.799 43.981 1.00 50.91 201 GLU A N 1
ATOM 1607 C CA . GLU A 1 201 ? 0.095 -10.973 44.750 1.00 50.91 201 GLU A CA 1
ATOM 1608 C C . GLU A 1 201 ? 1.292 -11.686 44.109 1.00 50.91 201 GLU A C 1
ATOM 1610 O O . GLU A 1 201 ? 2.151 -12.196 44.825 1.00 50.91 201 GLU A O 1
ATOM 1615 N N . ARG A 1 202 ? 1.365 -11.717 42.771 1.00 51.84 202 ARG A N 1
ATOM 1616 C CA . ARG A 1 202 ? 2.350 -12.514 42.015 1.00 51.84 202 ARG A CA 1
ATOM 1617 C C . ARG A 1 202 ? 3.326 -11.682 41.178 1.00 51.84 202 ARG A C 1
ATOM 1619 O O . ARG A 1 202 ? 4.297 -12.230 40.670 1.00 51.84 202 ARG A O 1
ATOM 1626 N N . GLY A 1 203 ? 3.096 -10.377 41.026 1.00 40.38 203 GLY A N 1
ATOM 1627 C CA . GLY A 1 203 ? 3.983 -9.442 40.319 1.00 40.38 203 GLY A CA 1
ATOM 1628 C C . GLY A 1 203 ? 3.930 -9.509 38.786 1.00 40.38 203 GLY A C 1
ATOM 1629 O O . GLY A 1 203 ? 4.159 -8.496 38.137 1.00 40.38 203 GLY A O 1
ATOM 1630 N N . SER A 1 204 ? 3.585 -10.658 38.199 1.00 41.53 204 SER A N 1
ATOM 1631 C CA . SER A 1 204 ? 3.473 -10.867 36.746 1.00 41.53 204 SER A CA 1
ATOM 1632 C C . SER A 1 204 ? 2.533 -12.037 36.439 1.00 41.53 204 SER A C 1
ATOM 1634 O O . SER A 1 204 ? 2.498 -12.991 37.215 1.00 41.53 204 SER A O 1
ATOM 1636 N N . ILE A 1 205 ? 1.770 -11.966 35.341 1.00 48.59 205 ILE A N 1
ATOM 1637 C CA . ILE A 1 205 ? 0.827 -13.016 34.909 1.00 48.59 205 ILE A CA 1
ATOM 1638 C C . ILE A 1 205 ? 0.698 -12.998 33.381 1.00 48.59 205 ILE A C 1
ATOM 1640 O O . ILE A 1 205 ? 0.714 -11.928 32.769 1.00 48.59 205 ILE A O 1
ATOM 1644 N N . THR A 1 206 ? 0.519 -14.164 32.769 1.00 48.06 206 THR A N 1
ATOM 1645 C CA . THR A 1 206 ? 0.264 -14.342 31.331 1.00 48.06 206 THR A CA 1
ATOM 1646 C C . THR A 1 206 ? -1.235 -14.314 30.974 1.00 48.06 206 THR A C 1
ATOM 1648 O O . THR A 1 206 ? -2.104 -14.451 31.833 1.00 48.06 206 THR A O 1
ATOM 1651 N N . TYR A 1 207 ? -1.575 -14.125 29.689 1.00 44.56 207 TYR A N 1
ATOM 1652 C CA . TYR A 1 207 ? -2.977 -14.049 29.230 1.00 44.56 207 TYR A CA 1
ATOM 1653 C C . TYR A 1 207 ? -3.736 -15.378 29.407 1.00 44.56 207 TYR A C 1
ATOM 1655 O O . TYR A 1 207 ? -4.934 -15.369 29.674 1.00 44.56 207 TYR A O 1
ATOM 1663 N N . GLU A 1 208 ? -3.031 -16.505 29.298 1.00 47.41 208 GLU A N 1
ATOM 1664 C CA . GLU A 1 208 ? -3.569 -17.855 29.513 1.00 47.41 208 GLU A CA 1
ATOM 1665 C C . GLU A 1 208 ? -3.920 -18.070 30.987 1.00 47.41 208 GLU A C 1
ATOM 1667 O O . GLU A 1 208 ? -5.046 -18.443 31.291 1.00 47.41 208 GLU A O 1
ATOM 1672 N N . GLU A 1 209 ? -3.033 -17.686 31.907 1.00 51.62 209 GLU A N 1
ATOM 1673 C CA . GLU A 1 209 ? -3.293 -17.750 33.352 1.00 51.62 209 GLU A CA 1
ATOM 1674 C C . GLU A 1 209 ? -4.441 -16.827 33.782 1.00 51.62 209 GLU A C 1
ATOM 1676 O O . GLU A 1 209 ? -5.229 -17.184 34.654 1.00 51.62 209 GLU A O 1
ATOM 1681 N N . VAL A 1 210 ? -4.572 -15.647 33.163 1.00 57.66 210 VAL A N 1
ATOM 1682 C CA . VAL A 1 210 ? -5.715 -14.750 33.399 1.00 57.66 210 VAL A CA 1
ATOM 1683 C C . VAL A 1 210 ? -7.015 -15.380 32.900 1.00 57.66 210 VAL A C 1
ATOM 1685 O O . VAL A 1 210 ? -8.035 -15.268 33.571 1.00 57.66 210 VAL A O 1
ATOM 1688 N N . ILE A 1 211 ? -7.007 -16.040 31.742 1.00 51.75 211 ILE A N 1
ATOM 1689 C CA . ILE A 1 211 ? -8.193 -16.716 31.206 1.00 51.75 211 ILE A CA 1
ATOM 1690 C C . ILE A 1 211 ? -8.573 -17.929 32.055 1.00 51.75 211 ILE A C 1
ATOM 1692 O O . ILE A 1 211 ? -9.749 -18.065 32.388 1.00 51.75 211 ILE A O 1
ATOM 1696 N N . ASP A 1 212 ? -7.611 -18.773 32.420 1.00 53.75 212 ASP A N 1
ATOM 1697 C CA . ASP A 1 212 ? -7.838 -19.975 33.225 1.00 53.75 212 ASP A CA 1
ATOM 1698 C C . ASP A 1 212 ? -8.398 -19.616 34.599 1.00 53.75 212 ASP A C 1
ATOM 1700 O O . ASP A 1 212 ? -9.353 -20.234 35.061 1.00 53.75 212 ASP A O 1
ATOM 1704 N N . GLU A 1 213 ? -7.883 -18.552 35.216 1.00 57.53 213 GLU A N 1
ATOM 1705 C CA . GLU A 1 213 ? -8.402 -18.063 36.490 1.00 57.53 213 GLU A CA 1
ATOM 1706 C C . GLU A 1 213 ? -9.791 -17.422 36.363 1.00 57.53 213 GLU A C 1
ATOM 1708 O O . GLU A 1 213 ? -10.648 -17.603 37.229 1.00 57.53 213 GLU A O 1
ATOM 1713 N N . LEU A 1 214 ? -10.079 -16.723 35.263 1.00 56.28 214 LEU A N 1
ATOM 1714 C CA . LEU A 1 214 ? -11.425 -16.201 35.006 1.00 56.28 214 LEU A CA 1
ATOM 1715 C C . LEU A 1 214 ? -12.443 -17.323 34.757 1.00 56.28 214 LEU A C 1
ATOM 1717 O O . LEU A 1 214 ? -13.603 -17.174 35.142 1.00 56.28 214 LEU A O 1
ATOM 1721 N N . VAL A 1 215 ? -12.028 -18.437 34.150 1.00 53.91 215 VAL A N 1
ATOM 1722 C CA . VAL A 1 215 ? -12.873 -19.626 33.958 1.00 53.91 215 VAL A CA 1
ATOM 1723 C C . VAL A 1 215 ? -13.056 -20.392 35.267 1.00 53.91 215 VAL A C 1
ATOM 1725 O O . VAL A 1 215 ? -14.182 -20.730 35.616 1.00 53.91 215 VAL A O 1
ATOM 1728 N N . ALA A 1 216 ? -11.989 -20.597 36.045 1.00 60.81 216 ALA A N 1
ATOM 1729 C CA . ALA A 1 216 ? -12.036 -21.295 37.334 1.00 60.81 216 ALA A CA 1
ATOM 1730 C C . ALA A 1 216 ? -12.946 -20.611 38.370 1.00 60.81 216 ALA A C 1
ATOM 1732 O O . ALA A 1 216 ? -13.429 -21.261 39.295 1.00 60.81 216 ALA A O 1
ATOM 1733 N N . ASN A 1 217 ? -13.188 -19.308 38.209 1.00 55.75 217 ASN A N 1
ATOM 1734 C CA . ASN A 1 217 ? -14.040 -18.512 39.090 1.00 55.75 217 ASN A CA 1
ATOM 1735 C C . ASN A 1 217 ? -15.437 -18.228 38.496 1.00 55.75 217 ASN A C 1
ATOM 1737 O O . ASN A 1 217 ? -16.124 -17.328 38.981 1.00 55.75 217 ASN A O 1
ATOM 1741 N N . ASP A 1 218 ? -15.859 -18.967 37.457 1.00 51.22 218 ASP A N 1
ATOM 1742 C CA . ASP A 1 218 ? -17.151 -18.815 36.755 1.00 51.22 218 ASP A CA 1
ATOM 1743 C C . ASP A 1 218 ? -17.399 -17.388 36.207 1.00 51.22 218 ASP A C 1
ATOM 1745 O O . ASP A 1 218 ? -18.534 -16.940 36.019 1.00 51.22 218 ASP A O 1
ATOM 1749 N N . ILE A 1 219 ? -16.327 -16.631 35.939 1.00 49.91 219 ILE A N 1
ATOM 1750 C CA . ILE A 1 219 ? -16.391 -15.267 35.382 1.00 49.91 219 ILE A CA 1
ATOM 1751 C C . ILE A 1 219 ? -16.379 -15.309 33.843 1.00 49.91 219 ILE A C 1
ATOM 1753 O O . ILE A 1 219 ? -16.936 -14.424 33.184 1.00 49.91 219 ILE A O 1
ATOM 1757 N N . ALA A 1 220 ? -15.775 -16.342 33.257 1.00 42.47 220 ALA A N 1
ATOM 1758 C CA . ALA A 1 220 ? -15.765 -16.610 31.825 1.00 42.47 220 ALA A CA 1
ATOM 1759 C C . ALA A 1 220 ? -16.166 -18.068 31.547 1.00 42.47 220 ALA A C 1
ATOM 1761 O O . ALA A 1 220 ? -15.814 -18.961 32.306 1.00 42.47 220 ALA A O 1
ATOM 1762 N N . GLU A 1 221 ? -16.890 -18.303 30.454 1.00 43.03 221 GLU A N 1
ATOM 1763 C CA . GLU A 1 221 ? -17.186 -19.657 29.963 1.00 43.03 221 GLU A CA 1
ATOM 1764 C C . GLU A 1 221 ? -16.171 -20.055 28.882 1.00 43.03 221 GLU A C 1
ATOM 1766 O O . GLU A 1 221 ? -15.563 -19.185 28.243 1.00 43.03 221 GLU A O 1
ATOM 1771 N N . ASP A 1 222 ? -15.990 -21.367 28.719 1.00 45.88 222 ASP A N 1
ATOM 1772 C CA . ASP A 1 222 ? -15.018 -21.978 27.805 1.00 45.88 222 ASP A CA 1
ATOM 1773 C C . ASP A 1 222 ? -15.225 -21.612 26.321 1.00 45.88 222 ASP A C 1
ATOM 1775 O O . ASP A 1 222 ? -16.386 -21.613 25.842 1.00 45.88 222 ASP A O 1
#

Secondary structure (DSSP, 8-state):
------------HHHHHHHHHHHHHHHHHHHHHHHHHHHHHHHHHHHHHHHHHHHHHTT--HHHHHHHHHHHHHS-------S---HHHHHHHHHHHHH-SSHHHHHHHHHHHHHHHHHHHHHHHHHHHHHS-GGGPPPPPTTSHHHHHHHHHHHHHHHHSS--HHHHHHHH-SS----PPP--B---TTHHHHHHHHHHHHS---HHHHHHHHHHTTSB--

pLDDT: mean 72.2, std 19.12, range [28.23, 94.0]

Radius of gyration: 30.23 Å; chains: 1; bounding box: 99×34×72 Å